Protein AF-A0A822Y299-F1 (afdb_monomer_lite)

Structure (mmCIF, N/CA/C/O backbone):
data_AF-A0A822Y299-F1
#
_entry.id   AF-A0A822Y299-F1
#
loop_
_atom_site.group_PDB
_atom_site.id
_atom_site.type_symbol
_atom_site.label_atom_id
_atom_site.label_alt_id
_atom_site.label_comp_id
_atom_site.label_asym_id
_atom_site.label_entity_id
_atom_site.label_seq_id
_atom_site.pdbx_PDB_ins_code
_atom_site.Cartn_x
_atom_site.Cartn_y
_atom_site.Cartn_z
_atom_site.occupancy
_atom_site.B_iso_or_equiv
_atom_site.auth_seq_id
_atom_site.auth_comp_id
_atom_site.auth_asym_id
_atom_site.auth_atom_id
_atom_site.pdbx_PDB_model_num
ATOM 1 N N . MET A 1 1 ? -22.655 -1.158 0.527 1.00 33.88 1 MET A N 1
ATOM 2 C CA . MET A 1 1 ? -22.658 -0.252 -0.648 1.00 33.88 1 MET A CA 1
ATOM 3 C C . MET A 1 1 ? -21.964 1.097 -0.392 1.00 33.88 1 MET A C 1
ATOM 5 O O . MET A 1 1 ? -21.467 1.670 -1.349 1.00 33.88 1 MET A O 1
ATOM 9 N N . ALA A 1 2 ? -21.810 1.560 0.860 1.00 32.66 2 ALA A N 1
ATOM 10 C CA . ALA A 1 2 ? -21.099 2.809 1.194 1.00 32.66 2 ALA A CA 1
ATOM 11 C C . ALA A 1 2 ? -19.558 2.769 1.014 1.00 32.66 2 ALA A C 1
ATOM 13 O O . ALA A 1 2 ? -18.939 3.785 0.718 1.00 32.66 2 ALA A O 1
ATOM 14 N N . THR A 1 3 ? -18.919 1.599 1.113 1.00 37.28 3 THR A N 1
ATOM 15 C CA . THR A 1 3 ? -17.449 1.459 1.011 1.00 37.28 3 THR A CA 1
ATOM 16 C C . THR A 1 3 ? -16.908 1.734 -0.400 1.00 37.28 3 THR A C 1
ATOM 18 O O . THR A 1 3 ? -15.877 2.381 -0.563 1.00 37.28 3 THR A O 1
ATOM 21 N N . ILE A 1 4 ? -17.653 1.328 -1.438 1.00 38.47 4 ILE A N 1
ATOM 22 C CA . ILE A 1 4 ? -17.331 1.634 -2.845 1.00 38.47 4 ILE A CA 1
ATOM 23 C C . ILE A 1 4 ? -17.430 3.148 -3.087 1.00 38.47 4 ILE A C 1
ATOM 25 O O . ILE A 1 4 ? -16.632 3.712 -3.836 1.00 38.47 4 ILE A O 1
ATOM 29 N N . ALA A 1 5 ? -18.364 3.819 -2.401 1.00 43.41 5 ALA A N 1
ATOM 30 C CA . ALA A 1 5 ? -18.584 5.248 -2.543 1.00 43.41 5 ALA A CA 1
ATOM 31 C C . ALA A 1 5 ? -17.395 6.078 -2.032 1.00 43.41 5 ALA A C 1
ATOM 33 O O . ALA A 1 5 ? -17.088 7.088 -2.652 1.00 43.41 5 ALA A O 1
ATOM 34 N N . ILE A 1 6 ? -16.667 5.635 -0.999 1.00 46.59 6 ILE A N 1
ATOM 35 C CA . I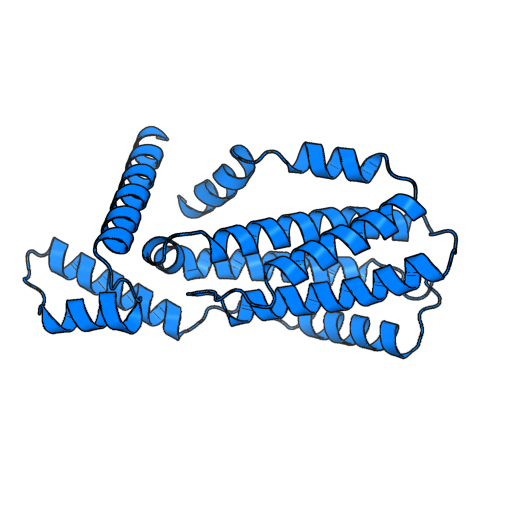LE A 1 6 ? -15.574 6.405 -0.373 1.00 46.59 6 ILE A CA 1
ATOM 36 C C . ILE A 1 6 ? -14.293 6.386 -1.217 1.00 46.59 6 ILE A C 1
ATOM 38 O O . ILE A 1 6 ? -13.671 7.425 -1.428 1.00 46.59 6 ILE A O 1
ATOM 42 N N . PHE A 1 7 ? -13.922 5.242 -1.801 1.00 44.62 7 PHE A N 1
ATOM 43 C CA . PHE A 1 7 ? -12.837 5.247 -2.784 1.00 44.62 7 PHE A CA 1
ATOM 44 C C . PHE A 1 7 ? -13.288 5.821 -4.126 1.00 44.62 7 PHE A C 1
ATOM 46 O O . PHE A 1 7 ? -12.479 6.449 -4.796 1.00 44.62 7 PHE A O 1
ATOM 53 N N . SER A 1 8 ? -14.573 5.726 -4.499 1.00 41.12 8 SER A N 1
ATOM 54 C CA . SER A 1 8 ? -15.101 6.487 -5.641 1.00 41.12 8 SER A CA 1
ATOM 55 C C . SER A 1 8 ? -15.146 7.999 -5.380 1.00 41.12 8 SER A C 1
ATOM 57 O O . SER A 1 8 ? -15.038 8.772 -6.326 1.00 41.12 8 SER A O 1
ATOM 59 N N . SER A 1 9 ? -15.249 8.436 -4.120 1.00 37.16 9 SER A N 1
ATOM 60 C CA . SER A 1 9 ? -15.246 9.844 -3.723 1.00 37.16 9 SER A CA 1
ATOM 61 C C . SER A 1 9 ? -13.827 10.375 -3.537 1.00 37.16 9 SER A C 1
ATOM 63 O O . SER A 1 9 ? -13.599 11.527 -3.873 1.00 37.16 9 SER A O 1
ATOM 65 N N . LEU A 1 10 ? -12.841 9.544 -3.182 1.00 40.41 10 LEU A N 1
ATOM 66 C CA . LEU A 1 10 ? -11.416 9.833 -3.407 1.00 40.41 10 LEU A CA 1
ATOM 67 C C . LEU A 1 10 ? -11.081 9.871 -4.910 1.00 40.41 10 LEU A C 1
ATOM 69 O O . LEU A 1 10 ? -10.371 10.773 -5.342 1.00 40.41 10 LEU A O 1
ATOM 73 N N . ARG A 1 11 ? -11.672 8.981 -5.724 1.00 39.44 11 ARG A N 1
ATOM 74 C CA . ARG A 1 11 ? -11.599 8.987 -7.203 1.00 39.44 11 ARG A CA 1
ATOM 75 C C . ARG A 1 11 ? -12.312 10.193 -7.841 1.00 39.44 11 ARG A C 1
ATOM 77 O O . ARG A 1 11 ? -12.014 10.516 -8.985 1.00 39.44 11 ARG A O 1
ATOM 84 N N . ARG A 1 12 ? -13.258 10.835 -7.133 1.00 35.31 12 ARG A N 1
ATOM 85 C CA . ARG A 1 12 ? -14.007 12.032 -7.579 1.00 35.31 12 ARG A CA 1
ATOM 86 C C . ARG A 1 12 ? -13.480 13.350 -6.991 1.00 35.31 12 ARG A C 1
ATOM 88 O O . ARG A 1 12 ? -13.544 14.352 -7.687 1.00 35.31 12 ARG A O 1
ATOM 95 N N . ARG A 1 13 ? -12.967 13.384 -5.752 1.00 38.78 13 ARG A N 1
ATOM 96 C CA . ARG A 1 13 ? -12.387 14.592 -5.111 1.00 38.78 13 ARG A CA 1
ATOM 97 C C . ARG A 1 13 ? -10.927 14.808 -5.485 1.00 38.78 13 ARG A C 1
ATOM 99 O O . ARG A 1 13 ? -10.455 15.937 -5.493 1.00 38.78 13 ARG A O 1
ATOM 106 N N . ARG A 1 14 ? -10.222 13.740 -5.845 1.00 40.62 14 ARG A N 1
ATOM 107 C CA . ARG A 1 14 ? -8.984 13.807 -6.603 1.00 40.62 14 ARG A CA 1
ATOM 108 C C . ARG A 1 14 ? -9.323 13.245 -7.981 1.00 40.62 14 ARG A C 1
ATOM 110 O O . ARG A 1 14 ? -9.385 12.036 -8.166 1.00 40.62 14 ARG A O 1
ATOM 117 N N . THR A 1 15 ? -9.465 14.126 -8.965 1.00 36.25 15 THR A N 1
ATOM 118 C CA . THR A 1 15 ? -9.305 13.818 -10.395 1.00 36.25 15 THR A CA 1
ATOM 119 C C . THR A 1 15 ? -7.862 14.092 -10.868 1.00 36.25 15 THR A C 1
ATOM 121 O O . THR A 1 15 ? -7.671 14.914 -11.754 1.00 36.25 15 THR A O 1
ATOM 124 N N . PRO A 1 16 ? -6.810 13.434 -10.338 1.00 46.25 16 PRO A N 1
ATOM 125 C CA . PRO A 1 16 ? -5.462 13.524 -10.870 1.00 46.25 16 PRO A CA 1
ATOM 126 C C . PRO A 1 16 ? -5.235 12.451 -11.930 1.00 46.25 16 PRO A C 1
ATOM 128 O O . PRO A 1 16 ? -4.202 12.475 -12.574 1.00 46.25 16 PRO A O 1
ATOM 131 N N . TYR A 1 17 ? -6.168 11.509 -12.136 1.00 47.16 17 TYR A N 1
ATOM 132 C CA . TYR A 1 17 ? -6.035 10.525 -13.209 1.00 47.16 17 TYR A CA 1
ATOM 133 C C . TYR A 1 17 ? -5.873 11.227 -14.550 1.00 47.16 17 TYR A C 1
ATOM 135 O O . TYR A 1 17 ? -4.985 10.853 -15.292 1.00 47.16 17 TYR A O 1
ATOM 143 N N . SER A 1 18 ? -6.645 12.282 -14.827 1.00 50.59 18 SER A N 1
ATOM 144 C CA . SER A 1 18 ? -6.467 13.061 -16.054 1.00 50.59 18 SER A CA 1
ATOM 145 C C . SER A 1 18 ? -5.127 13.783 -16.090 1.00 50.59 18 SER A C 1
ATOM 147 O O . SER A 1 18 ? -4.445 13.698 -17.094 1.00 50.59 18 SER A O 1
ATOM 149 N N . GLU A 1 19 ? -4.720 14.468 -15.024 1.00 58.03 19 GLU A N 1
ATOM 150 C CA . GLU A 1 19 ? -3.506 15.292 -15.047 1.00 58.03 19 GLU A CA 1
ATOM 151 C C . GLU A 1 19 ? -2.223 14.445 -15.050 1.00 58.03 19 GLU A C 1
ATOM 153 O O . GLU A 1 19 ? -1.332 14.683 -15.857 1.00 58.03 19 GLU A O 1
ATOM 158 N N . ALA A 1 20 ? -2.171 13.382 -14.244 1.00 59.91 20 ALA A N 1
ATOM 159 C CA . ALA A 1 20 ? -1.094 12.396 -14.235 1.00 59.91 20 ALA A CA 1
ATOM 160 C C . ALA A 1 20 ? -1.038 11.605 -15.559 1.00 59.91 20 ALA A C 1
ATOM 162 O O . ALA A 1 20 ? 0.040 11.381 -16.107 1.00 59.91 20 ALA A O 1
ATOM 163 N N . PHE A 1 21 ? -2.189 11.218 -16.122 1.00 59.44 21 PHE A N 1
ATOM 164 C CA . PHE A 1 21 ? -2.244 10.552 -17.427 1.00 59.44 21 PHE A CA 1
ATOM 165 C C . PHE A 1 21 ? -1.806 11.484 -18.561 1.00 59.44 21 PHE A C 1
ATOM 167 O O . PHE A 1 21 ? -0.999 11.090 -19.398 1.00 59.44 21 PHE A O 1
ATOM 174 N N . LEU A 1 22 ? -2.277 12.735 -18.572 1.00 60.56 22 LEU A N 1
ATOM 175 C CA . LEU A 1 22 ? -1.877 13.745 -19.554 1.00 60.56 22 LEU A CA 1
ATOM 176 C C . LEU A 1 22 ? -0.383 14.069 -19.441 1.00 60.56 22 LEU A C 1
ATOM 178 O O . LEU A 1 22 ? 0.287 14.161 -20.468 1.00 60.56 22 LEU A O 1
ATOM 182 N N . ALA A 1 23 ? 0.148 14.161 -18.218 1.00 63.69 23 ALA A N 1
ATOM 183 C CA . ALA A 1 23 ? 1.572 14.349 -17.974 1.00 63.69 23 ALA A CA 1
ATOM 184 C C . ALA A 1 23 ? 2.396 13.187 -18.543 1.00 63.69 23 ALA A C 1
ATOM 186 O O . ALA A 1 23 ? 3.360 13.435 -19.254 1.00 63.69 23 ALA A O 1
ATOM 187 N N . ALA A 1 24 ? 1.996 11.931 -18.316 1.00 62.41 24 ALA A N 1
ATOM 188 C CA . ALA A 1 24 ? 2.729 10.765 -18.813 1.00 62.41 24 ALA A CA 1
ATOM 189 C C . ALA A 1 24 ? 2.621 10.562 -20.336 1.00 62.41 24 ALA A C 1
ATOM 191 O O . ALA A 1 24 ? 3.550 10.050 -20.962 1.00 62.41 24 ALA A O 1
ATOM 192 N N . VAL A 1 25 ? 1.499 10.944 -20.962 1.00 66.88 25 VAL A N 1
ATOM 193 C CA . VAL A 1 25 ? 1.272 10.738 -22.404 1.00 66.88 25 VAL A CA 1
ATOM 194 C C . VAL A 1 25 ? 2.194 11.601 -23.272 1.00 66.88 25 VAL A C 1
ATOM 196 O O . VAL A 1 25 ? 2.596 11.126 -24.335 1.00 66.88 25 VAL A O 1
ATOM 199 N N . GLN A 1 26 ? 2.555 12.804 -22.816 1.00 73.06 26 GLN A N 1
ATOM 200 C CA . GLN A 1 26 ? 3.318 13.803 -23.583 1.00 73.06 26 GLN A CA 1
ATOM 201 C C . GLN A 1 26 ? 4.849 13.668 -23.477 1.00 73.06 26 GLN A C 1
ATOM 203 O O . GLN A 1 26 ? 5.578 14.422 -24.118 1.00 73.06 26 GLN A O 1
ATOM 208 N N . LEU A 1 27 ? 5.358 12.740 -22.662 1.00 76.25 27 LEU A N 1
ATOM 209 C CA . LEU A 1 27 ? 6.798 12.602 -22.425 1.00 76.25 2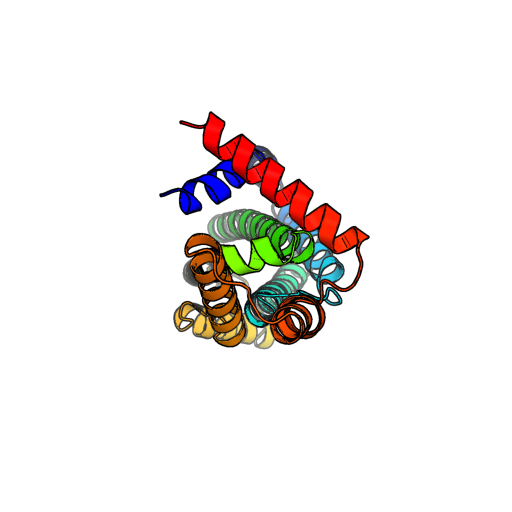7 LEU A CA 1
ATOM 210 C C . LEU A 1 27 ? 7.477 11.777 -23.520 1.00 76.25 27 LEU A C 1
ATOM 212 O O . LEU A 1 27 ? 6.933 10.777 -23.989 1.00 76.25 27 LEU A O 1
ATOM 216 N N . SER A 1 28 ? 8.706 12.168 -23.866 1.00 83.56 28 SER A N 1
ATOM 217 C CA . SER A 1 28 ? 9.631 11.295 -24.593 1.00 83.56 28 SER A CA 1
ATOM 218 C C . SER A 1 28 ? 10.043 10.103 -23.723 1.00 83.56 28 SER A C 1
ATOM 220 O O . SER A 1 28 ? 9.982 10.179 -22.496 1.00 83.56 28 SER A O 1
ATOM 222 N N . ASP A 1 29 ? 10.516 9.020 -24.340 1.00 86.31 29 ASP A N 1
ATOM 223 C CA . ASP A 1 29 ? 10.906 7.788 -23.637 1.00 86.31 29 ASP A CA 1
ATOM 224 C C . ASP A 1 29 ? 11.919 8.047 -22.511 1.00 86.31 29 ASP A C 1
ATOM 226 O O . ASP A 1 29 ? 11.747 7.584 -21.384 1.00 86.31 29 ASP A O 1
ATOM 230 N N . VAL A 1 30 ? 12.940 8.862 -22.793 1.00 86.00 30 VAL A N 1
ATOM 231 C CA . VAL A 1 30 ? 13.976 9.241 -21.819 1.00 86.00 30 VAL A CA 1
ATOM 232 C C . VAL A 1 30 ? 13.380 10.059 -20.672 1.00 86.00 30 VAL A C 1
ATOM 234 O O . VAL A 1 30 ? 13.670 9.796 -19.504 1.00 86.00 30 VAL A O 1
ATOM 237 N N . ALA A 1 31 ? 12.513 11.028 -20.982 1.00 89.25 31 ALA A N 1
ATOM 238 C CA . ALA A 1 31 ? 11.863 11.849 -19.964 1.00 89.25 31 ALA A CA 1
ATOM 239 C C . ALA A 1 31 ? 10.900 11.025 -19.093 1.00 89.25 31 ALA A C 1
ATOM 241 O O . ALA A 1 31 ? 10.815 11.258 -17.888 1.00 89.25 31 ALA A O 1
ATOM 242 N N . LEU A 1 32 ? 10.219 10.033 -19.675 1.00 91.25 32 LEU A N 1
ATOM 243 C CA . LEU A 1 32 ? 9.329 9.121 -18.963 1.00 91.25 32 LEU A CA 1
ATOM 244 C C . LEU A 1 32 ? 10.098 8.250 -17.964 1.00 91.25 32 LEU A C 1
ATOM 246 O O . LEU A 1 32 ? 9.709 8.182 -16.799 1.00 91.25 32 LEU A O 1
ATOM 250 N N . VAL A 1 33 ? 11.198 7.616 -18.389 1.00 93.38 33 VAL A N 1
ATOM 251 C CA . VAL A 1 33 ? 12.043 6.797 -17.500 1.00 93.38 33 VAL A CA 1
ATOM 252 C C . VAL A 1 33 ? 12.622 7.648 -16.369 1.00 93.38 33 VAL A C 1
ATOM 254 O O . VAL A 1 33 ? 12.559 7.249 -15.205 1.00 93.38 33 VAL A O 1
ATOM 257 N N . GLN A 1 34 ? 13.117 8.849 -16.684 1.00 93.19 34 GLN A N 1
ATOM 258 C CA . GLN A 1 34 ? 13.637 9.772 -15.676 1.00 93.19 34 GLN A CA 1
ATOM 259 C C . GLN A 1 34 ? 12.556 10.181 -14.668 1.00 93.19 34 GLN A C 1
ATOM 261 O O . GLN A 1 34 ? 12.800 10.183 -13.461 1.00 93.19 34 GLN A O 1
ATOM 266 N N . MET A 1 35 ? 11.351 10.506 -15.141 1.00 93.56 35 MET A N 1
ATOM 267 C CA . MET A 1 35 ? 10.243 10.886 -14.269 1.00 93.56 35 MET A CA 1
ATOM 268 C C . MET A 1 35 ? 9.802 9.721 -13.374 1.00 93.56 35 MET A C 1
ATOM 270 O O . MET A 1 35 ? 9.590 9.924 -12.180 1.00 93.56 35 MET A O 1
ATOM 274 N N . LEU A 1 36 ? 9.717 8.501 -13.913 1.00 95.44 36 LEU A N 1
ATOM 275 C CA . LEU A 1 36 ? 9.431 7.290 -13.139 1.00 95.44 36 LEU A CA 1
ATOM 276 C C . LEU A 1 36 ? 10.457 7.068 -12.029 1.00 95.44 36 LEU A C 1
ATOM 278 O O . LEU A 1 36 ? 10.073 6.832 -10.884 1.00 95.44 36 LEU A O 1
ATOM 282 N N . PHE A 1 37 ? 11.745 7.192 -12.353 1.00 96.31 37 PHE A N 1
ATOM 283 C CA . PHE A 1 37 ? 12.822 7.078 -11.377 1.00 96.31 37 PHE A CA 1
ATOM 284 C C . PHE A 1 37 ? 12.678 8.116 -10.253 1.00 96.31 37 PHE A C 1
ATOM 286 O O . PHE A 1 37 ? 12.757 7.758 -9.077 1.00 96.31 37 PHE A O 1
ATOM 293 N N . ILE A 1 38 ? 12.419 9.383 -10.594 1.00 95.69 38 ILE A N 1
ATOM 294 C CA . ILE A 1 38 ? 12.256 10.467 -9.613 1.00 95.69 38 ILE A CA 1
ATOM 295 C C . ILE A 1 38 ? 11.045 10.212 -8.709 1.00 95.69 38 ILE A C 1
ATOM 297 O O . ILE A 1 38 ? 11.190 10.183 -7.488 1.00 95.69 38 ILE A O 1
ATOM 301 N N . VAL A 1 39 ? 9.860 9.992 -9.287 1.00 95.81 39 VAL A N 1
ATOM 302 C CA . VAL A 1 39 ? 8.609 9.861 -8.521 1.00 95.81 39 VAL A CA 1
ATOM 303 C C . VAL A 1 39 ? 8.615 8.602 -7.648 1.00 95.81 39 VAL A C 1
ATOM 305 O O . VAL A 1 39 ? 8.113 8.625 -6.523 1.00 95.81 39 VAL A O 1
ATOM 308 N N . ALA A 1 40 ? 9.214 7.504 -8.118 1.00 97.50 40 ALA A N 1
ATOM 309 C CA . ALA A 1 40 ? 9.358 6.287 -7.323 1.00 97.50 40 ALA A CA 1
ATOM 310 C C . ALA A 1 40 ? 10.310 6.482 -6.129 1.00 97.50 40 ALA A C 1
ATOM 312 O O . ALA A 1 40 ? 9.977 6.077 -5.014 1.00 97.50 40 ALA A O 1
ATOM 313 N N . ASN A 1 41 ? 11.453 7.151 -6.323 1.00 97.44 41 ASN A N 1
ATOM 314 C CA . ASN A 1 41 ? 12.365 7.481 -5.223 1.00 97.44 41 ASN A CA 1
ATOM 315 C C . ASN A 1 41 ? 11.741 8.461 -4.222 1.00 97.44 41 ASN A C 1
ATOM 317 O O . ASN A 1 41 ? 11.919 8.298 -3.017 1.00 97.44 41 ASN A O 1
ATOM 321 N N . GLU A 1 42 ? 10.980 9.448 -4.697 1.00 96.69 42 GLU A N 1
ATOM 322 C CA . GLU A 1 42 ? 10.238 10.372 -3.835 1.00 96.69 42 GLU A CA 1
ATOM 323 C C . GLU A 1 42 ? 9.189 9.635 -2.987 1.00 96.69 42 GLU A C 1
ATOM 325 O O . GLU A 1 42 ? 9.017 9.926 -1.802 1.00 96.69 42 GLU A O 1
ATOM 330 N N . LEU A 1 43 ? 8.493 8.649 -3.563 1.00 96.56 43 LEU A N 1
ATOM 331 C CA . LEU A 1 43 ? 7.591 7.776 -2.813 1.00 96.56 43 LEU A CA 1
ATOM 332 C C . LEU A 1 43 ? 8.364 7.022 -1.725 1.00 96.56 43 LEU A C 1
ATOM 334 O O . LEU A 1 43 ? 7.978 7.081 -0.559 1.00 96.56 43 LEU A O 1
ATOM 338 N N . ILE A 1 44 ? 9.464 6.351 -2.071 1.00 97.00 44 ILE A N 1
ATOM 339 C CA . ILE A 1 44 ? 10.251 5.571 -1.104 1.00 97.00 44 ILE A CA 1
ATOM 340 C C . ILE A 1 44 ? 10.759 6.468 0.030 1.00 97.00 44 ILE A C 1
ATOM 342 O O . ILE A 1 44 ? 10.570 6.132 1.198 1.00 97.00 44 ILE A O 1
ATOM 346 N N . SER A 1 45 ? 11.331 7.633 -0.282 1.00 96.00 45 SER A N 1
ATOM 347 C CA . SER A 1 45 ? 11.835 8.569 0.731 1.00 96.00 45 SER A CA 1
ATOM 348 C C . SER A 1 45 ? 10.725 9.116 1.634 1.00 96.00 45 SER A C 1
ATOM 350 O O . SER A 1 45 ? 10.944 9.306 2.830 1.00 96.00 45 SER A O 1
ATOM 352 N N . SER A 1 46 ? 9.516 9.301 1.094 1.00 94.44 46 SER A N 1
ATOM 353 C CA . SER A 1 46 ? 8.350 9.765 1.854 1.00 94.44 46 SER A CA 1
ATOM 354 C C . SER A 1 46 ? 7.847 8.742 2.875 1.00 94.44 46 SER A C 1
ATOM 356 O O . SER A 1 46 ? 7.233 9.147 3.867 1.00 94.44 46 SER A O 1
ATOM 358 N N . PHE A 1 47 ? 8.072 7.439 2.644 1.00 94.81 47 PHE A N 1
ATOM 359 C CA . PHE A 1 47 ? 7.436 6.360 3.413 1.00 94.81 47 PHE A CA 1
ATOM 360 C C . PHE A 1 47 ? 8.379 5.356 4.086 1.00 94.81 47 PHE A C 1
ATOM 362 O O . PHE A 1 47 ? 7.917 4.633 4.966 1.00 94.81 47 PHE A O 1
ATOM 369 N N . SER A 1 48 ? 9.670 5.315 3.755 1.00 86.75 48 SER A N 1
ATOM 370 C CA . SER A 1 48 ? 10.629 4.336 4.302 1.00 86.75 48 SER A CA 1
ATOM 371 C C . SER A 1 48 ? 10.724 4.354 5.834 1.00 86.75 48 SER A C 1
ATOM 373 O O . SER A 1 48 ? 10.803 3.301 6.461 1.00 86.75 48 SER A O 1
ATOM 375 N N . ASN A 1 49 ? 10.631 5.542 6.438 1.00 85.69 49 ASN A N 1
ATOM 376 C CA . ASN A 1 49 ? 10.671 5.747 7.891 1.00 85.69 49 ASN A CA 1
ATOM 377 C C . ASN A 1 49 ? 9.306 6.128 8.493 1.00 85.69 49 ASN A C 1
ATOM 379 O O . ASN A 1 49 ? 9.227 6.530 9.656 1.00 85.69 49 ASN A O 1
ATOM 383 N N . ARG A 1 50 ? 8.215 6.048 7.718 1.00 87.12 50 ARG A N 1
ATOM 384 C CA . ARG A 1 50 ? 6.872 6.363 8.224 1.00 87.12 50 ARG A CA 1
ATOM 385 C C . ARG A 1 50 ? 6.340 5.202 9.053 1.00 87.12 50 ARG A C 1
ATOM 387 O O . ARG A 1 50 ? 6.292 4.059 8.600 1.00 87.12 50 ARG A O 1
ATOM 394 N N . ALA A 1 51 ? 5.851 5.516 10.247 1.00 85.06 51 ALA A N 1
ATOM 395 C CA . ALA A 1 51 ? 5.044 4.584 11.014 1.00 85.06 51 ALA A CA 1
ATOM 396 C C . ALA A 1 51 ? 3.625 4.540 10.434 1.00 85.06 51 ALA A C 1
ATOM 398 O O . ALA A 1 51 ? 2.962 5.570 10.323 1.00 85.06 51 ALA A O 1
ATOM 399 N N . PHE A 1 52 ? 3.152 3.340 10.102 1.00 88.56 52 PHE A N 1
ATOM 400 C CA . PHE A 1 52 ? 1.755 3.109 9.749 1.00 88.56 52 PHE A CA 1
ATOM 401 C C . PHE A 1 52 ? 1.038 2.503 10.963 1.00 88.56 52 PHE A C 1
ATOM 403 O O . PHE A 1 52 ? 1.500 1.473 11.469 1.00 88.56 52 PHE A O 1
ATOM 410 N N . PRO A 1 53 ? -0.049 3.110 11.475 1.00 86.19 53 PRO A N 1
ATOM 411 C CA . PRO A 1 53 ? -0.763 2.557 12.625 1.00 86.19 53 PRO A CA 1
ATOM 412 C C . PRO A 1 53 ? -1.324 1.166 12.301 1.00 86.19 53 PRO A C 1
ATOM 414 O O . PRO A 1 53 ? -1.088 0.241 13.075 1.00 86.19 53 PRO A O 1
ATOM 417 N N . PHE A 1 54 ? -1.906 1.017 11.106 1.00 91.12 54 PHE A N 1
ATOM 418 C CA . PHE A 1 54 ? -2.459 -0.216 10.531 1.00 91.12 54 PHE A CA 1
ATOM 419 C C . PHE A 1 54 ? -1.798 -0.532 9.186 1.00 91.12 54 PHE A C 1
ATOM 421 O O . PHE A 1 54 ? -1.017 0.271 8.677 1.00 91.12 54 PHE A O 1
ATOM 428 N N . GLN A 1 55 ? -2.097 -1.687 8.581 1.00 93.31 55 GLN A N 1
ATOM 429 C CA . GLN A 1 55 ? -1.652 -2.026 7.212 1.00 93.31 55 GLN A CA 1
ATOM 430 C C . GLN A 1 55 ? -0.125 -2.118 7.017 1.00 93.31 55 GLN A C 1
ATOM 432 O O . GLN A 1 55 ? 0.359 -2.183 5.886 1.00 93.31 55 GLN A O 1
ATOM 437 N N . ARG A 1 56 ? 0.663 -2.192 8.099 1.00 93.00 56 ARG A N 1
ATOM 438 C CA . ARG A 1 56 ? 2.142 -2.142 8.071 1.00 93.00 56 ARG A CA 1
ATOM 439 C C . ARG A 1 56 ? 2.761 -3.112 7.071 1.00 93.00 56 ARG A C 1
ATOM 441 O O . ARG A 1 56 ? 3.649 -2.744 6.305 1.00 93.00 56 ARG A O 1
ATOM 448 N N . LYS A 1 57 ? 2.291 -4.363 7.070 1.00 94.00 57 LYS A N 1
ATOM 449 C CA . LYS A 1 57 ? 2.810 -5.409 6.181 1.00 94.00 57 LYS A CA 1
ATOM 450 C C . LYS A 1 57 ? 2.484 -5.125 4.714 1.00 94.00 57 LYS A C 1
ATOM 452 O O . LYS A 1 57 ? 3.357 -5.314 3.869 1.00 94.00 57 LYS A O 1
ATOM 457 N N . ASN A 1 58 ? 1.271 -4.655 4.430 1.00 95.88 58 ASN A N 1
ATOM 458 C CA . ASN A 1 58 ? 0.833 -4.306 3.081 1.00 95.88 58 ASN A CA 1
ATOM 459 C C . ASN A 1 58 ? 1.602 -3.088 2.551 1.00 95.88 58 ASN A C 1
ATOM 461 O O . ASN A 1 58 ? 2.175 -3.166 1.464 1.00 95.88 58 ASN A O 1
ATOM 465 N N . SER A 1 59 ? 1.730 -2.027 3.356 1.00 95.88 59 SER A N 1
ATOM 466 C CA . SER A 1 59 ? 2.525 -0.840 3.020 1.00 95.88 59 SER A CA 1
ATOM 467 C C . SER A 1 59 ? 3.986 -1.192 2.747 1.00 95.88 59 SER A C 1
ATOM 469 O O . SER A 1 59 ? 4.516 -0.840 1.696 1.00 95.88 59 SER A O 1
ATOM 471 N N . ARG A 1 60 ? 4.631 -1.956 3.642 1.00 95.19 60 ARG A N 1
ATOM 472 C CA . ARG A 1 60 ? 6.034 -2.366 3.474 1.00 95.19 60 ARG A CA 1
ATOM 473 C C . ARG A 1 60 ? 6.242 -3.199 2.212 1.00 95.19 60 ARG A C 1
ATOM 475 O O . ARG A 1 60 ? 7.219 -2.997 1.501 1.00 95.19 60 ARG A O 1
ATOM 482 N N . LEU A 1 61 ? 5.332 -4.131 1.928 1.00 95.38 61 LEU A N 1
ATOM 483 C CA . LEU A 1 61 ? 5.426 -4.963 0.732 1.00 95.38 61 LEU A CA 1
ATOM 484 C C . LEU A 1 61 ? 5.233 -4.144 -0.550 1.00 95.38 61 LEU A C 1
ATOM 486 O O . LEU A 1 61 ? 5.886 -4.433 -1.549 1.00 95.38 61 LEU A O 1
ATOM 490 N N . LEU A 1 62 ? 4.347 -3.145 -0.538 1.00 96.81 62 LEU A N 1
ATOM 491 C CA . LEU A 1 62 ? 4.170 -2.242 -1.672 1.00 96.81 62 LEU A CA 1
ATOM 492 C C . LEU A 1 62 ? 5.428 -1.397 -1.900 1.00 96.81 62 LEU A C 1
ATOM 494 O O . LEU A 1 62 ? 5.925 -1.378 -3.021 1.00 96.81 62 LEU A O 1
ATOM 498 N N . ILE A 1 63 ? 5.977 -0.777 -0.848 1.00 96.75 63 ILE A N 1
ATOM 499 C CA . ILE A 1 63 ? 7.213 0.023 -0.921 1.00 96.75 63 ILE A CA 1
ATOM 500 C C . ILE A 1 63 ? 8.362 -0.818 -1.484 1.00 96.75 63 ILE A C 1
ATOM 502 O O . ILE A 1 63 ? 8.993 -0.400 -2.448 1.00 96.75 63 ILE A O 1
ATOM 506 N N . TRP A 1 64 ? 8.553 -2.042 -0.982 1.00 95.56 64 TRP A N 1
ATOM 507 C CA . TRP A 1 64 ? 9.573 -2.960 -1.497 1.00 95.56 64 TRP A CA 1
ATOM 508 C C . TRP A 1 64 ? 9.415 -3.261 -2.998 1.00 95.56 64 TRP A C 1
ATOM 510 O O . TRP A 1 64 ? 10.393 -3.317 -3.738 1.00 95.56 64 TRP A O 1
ATOM 520 N N . LYS A 1 65 ? 8.184 -3.416 -3.501 1.00 96.69 65 LYS A N 1
ATOM 521 C CA . LYS A 1 65 ? 7.964 -3.600 -4.949 1.00 96.69 65 LYS A CA 1
ATOM 522 C C . LYS A 1 65 ? 8.322 -2.350 -5.745 1.00 96.69 65 LYS A C 1
ATOM 524 O O . LYS A 1 65 ? 8.859 -2.467 -6.843 1.00 96.69 65 LYS A O 1
ATOM 529 N N . ILE A 1 66 ? 8.040 -1.165 -5.202 1.00 97.69 66 ILE A N 1
ATOM 530 C CA . ILE A 1 66 ? 8.459 0.096 -5.821 1.00 97.69 66 ILE A CA 1
ATOM 531 C C . ILE A 1 66 ? 9.990 0.206 -5.837 1.00 97.69 66 ILE A C 1
ATOM 533 O O . ILE A 1 66 ? 10.534 0.600 -6.862 1.00 97.69 66 ILE A O 1
ATOM 537 N N . GLU A 1 67 ? 10.694 -0.224 -4.786 1.00 96.94 67 GLU A N 1
ATOM 538 C CA . GLU A 1 67 ? 12.167 -0.293 -4.769 1.00 96.94 67 GLU A CA 1
ATOM 539 C C . GLU A 1 67 ? 12.710 -1.185 -5.895 1.00 96.94 67 GLU A C 1
ATOM 541 O O . GLU A 1 67 ? 13.624 -0.786 -6.614 1.00 96.94 67 GLU A O 1
ATOM 546 N N . VAL A 1 68 ? 12.101 -2.354 -6.130 1.00 96.69 68 VAL A N 1
ATOM 547 C CA . VAL A 1 68 ? 12.472 -3.227 -7.259 1.00 96.69 68 VAL A CA 1
ATOM 548 C C . VAL A 1 68 ? 12.269 -2.520 -8.606 1.00 96.69 68 VAL A C 1
ATOM 550 O O . VAL A 1 68 ? 13.107 -2.642 -9.501 1.00 96.69 68 VAL A O 1
ATOM 553 N N . PHE A 1 69 ? 11.185 -1.756 -8.768 1.00 97.31 69 PHE A N 1
ATOM 554 C CA . PHE A 1 69 ? 10.974 -0.958 -9.977 1.00 97.31 69 PHE A CA 1
ATOM 555 C C . PHE A 1 69 ? 11.980 0.188 -10.124 1.00 97.31 69 PHE A C 1
ATOM 557 O O . PHE A 1 69 ? 12.394 0.462 -11.247 1.00 97.31 69 PHE A O 1
ATOM 564 N N . VAL A 1 70 ? 12.428 0.817 -9.032 1.00 97.06 70 VAL A N 1
ATOM 565 C CA . VAL A 1 70 ? 13.488 1.838 -9.094 1.00 97.06 70 VAL A CA 1
ATOM 566 C C . VAL A 1 70 ? 14.754 1.265 -9.711 1.00 97.06 70 VAL A C 1
ATOM 568 O O . VAL A 1 70 ? 15.309 1.896 -10.605 1.00 97.06 70 VAL A O 1
ATOM 571 N N . VAL A 1 71 ? 15.165 0.057 -9.313 1.00 95.88 71 VAL A N 1
ATOM 572 C CA . 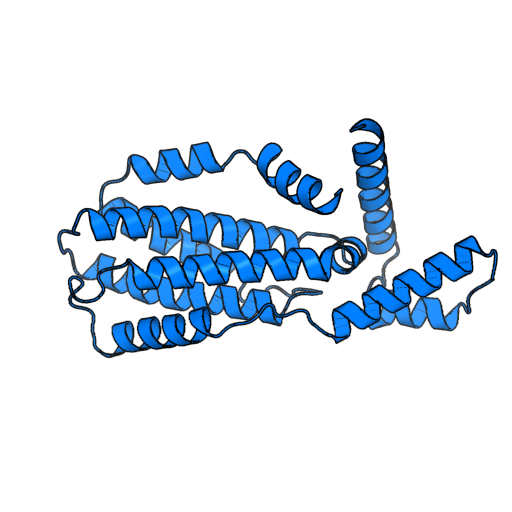VAL A 1 71 ? 16.340 -0.613 -9.897 1.00 95.88 71 VAL A CA 1
ATOM 573 C C . VAL A 1 71 ? 16.170 -0.823 -11.409 1.00 95.88 71 VAL A C 1
ATOM 575 O O . VAL A 1 71 ? 17.110 -0.621 -12.175 1.00 95.88 71 VAL A O 1
ATOM 578 N N . LEU A 1 72 ? 14.964 -1.182 -11.864 1.00 95.19 72 LEU A N 1
ATOM 579 C CA . LEU A 1 72 ? 14.664 -1.277 -13.296 1.00 95.19 72 LEU A CA 1
ATOM 580 C C . LEU A 1 72 ? 14.784 0.089 -13.992 1.00 95.19 72 LEU A C 1
ATOM 582 O O . LEU A 1 72 ? 15.387 0.171 -15.058 1.00 95.19 72 LEU A O 1
ATOM 586 N N . PHE A 1 73 ? 14.213 1.152 -13.425 1.00 95.06 73 PHE A N 1
ATOM 587 C CA . PHE A 1 73 ? 14.257 2.484 -14.037 1.00 95.06 73 PHE A CA 1
ATOM 588 C C . PHE A 1 73 ? 15.673 3.056 -14.087 1.00 95.06 73 PHE A C 1
ATOM 590 O O . PHE A 1 73 ? 16.032 3.681 -15.080 1.00 95.06 73 PHE A O 1
ATOM 597 N N . ASP A 1 74 ? 16.476 2.803 -13.055 1.00 94.19 74 ASP A N 1
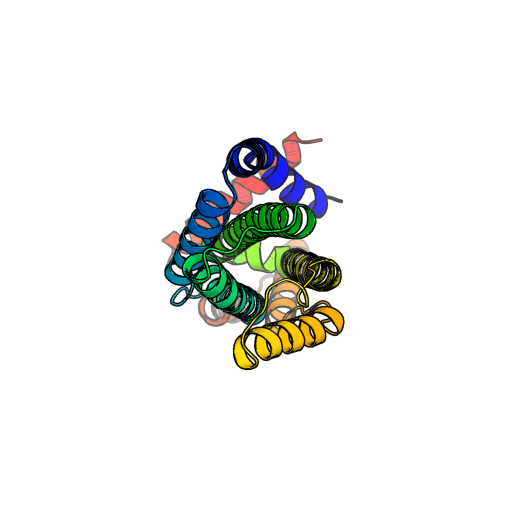ATOM 598 C CA . ASP A 1 74 ? 17.890 3.172 -12.990 1.00 94.19 74 ASP A CA 1
ATOM 599 C C . ASP A 1 74 ? 18.678 2.516 -14.134 1.00 94.19 74 ASP A C 1
ATOM 601 O O . ASP A 1 74 ? 19.332 3.200 -14.919 1.00 94.19 74 ASP A O 1
ATOM 605 N N . PHE A 1 75 ? 18.487 1.205 -14.326 1.00 93.50 75 PHE A N 1
ATOM 606 C CA . PHE A 1 75 ? 19.079 0.469 -15.444 1.00 93.50 75 PHE A CA 1
ATOM 607 C C . PHE A 1 75 ? 18.640 1.023 -16.808 1.00 93.50 75 PHE A C 1
ATOM 609 O O . PHE A 1 75 ? 19.466 1.228 -17.698 1.00 93.50 75 PHE A O 1
ATOM 616 N N . LEU A 1 76 ? 17.338 1.275 -16.993 1.00 92.06 76 LEU A N 1
ATOM 617 C CA . LEU A 1 76 ? 16.814 1.786 -18.262 1.00 92.06 76 LEU A CA 1
ATOM 618 C C . LEU A 1 76 ? 17.342 3.190 -18.571 1.00 92.06 76 LEU A C 1
ATOM 620 O O . LEU A 1 76 ? 17.662 3.465 -19.728 1.00 92.06 76 LEU A O 1
ATOM 624 N N . ARG A 1 77 ? 17.483 4.047 -17.554 1.00 89.31 77 ARG A N 1
ATOM 625 C CA . ARG A 1 77 ? 18.049 5.394 -17.691 1.00 89.31 77 ARG A CA 1
ATOM 626 C C . ARG A 1 77 ? 19.487 5.339 -18.207 1.00 89.31 77 ARG A C 1
ATOM 628 O O . ARG A 1 77 ? 19.825 6.080 -19.126 1.00 89.31 77 ARG A O 1
ATOM 635 N N . ASP A 1 78 ? 20.298 4.443 -17.654 1.00 86.88 78 ASP A N 1
ATOM 636 C CA . ASP A 1 78 ? 21.725 4.351 -17.975 1.00 86.88 78 ASP A CA 1
ATOM 637 C C . ASP A 1 78 ? 21.985 3.604 -19.298 1.00 86.88 78 ASP A C 1
ATOM 639 O O . ASP A 1 78 ? 22.999 3.828 -19.958 1.00 86.88 78 ASP A O 1
ATOM 643 N N . SER A 1 79 ? 21.052 2.746 -19.727 1.00 82.06 79 SER A N 1
ATOM 644 C CA . SER A 1 79 ? 21.190 1.943 -20.951 1.00 82.06 79 SER A CA 1
ATOM 645 C C . SER A 1 79 ? 21.136 2.750 -22.256 1.00 82.06 79 SER A C 1
ATOM 647 O O . SER A 1 79 ? 21.627 2.277 -23.281 1.00 82.06 79 SER A O 1
ATOM 649 N N . GLY A 1 80 ? 20.511 3.937 -22.255 1.00 71.00 80 GLY A N 1
ATOM 650 C CA . GLY A 1 80 ? 20.351 4.788 -23.444 1.00 71.00 80 GLY A CA 1
ATOM 651 C C . GLY A 1 80 ? 19.617 4.134 -24.628 1.00 71.00 80 GLY A C 1
ATOM 652 O O . GLY A 1 80 ? 19.628 4.678 -25.732 1.00 71.00 80 GLY A O 1
ATOM 653 N N . SER A 1 81 ? 19.008 2.959 -24.433 1.00 72.31 81 SER A N 1
ATOM 654 C CA . SER A 1 81 ? 18.403 2.171 -25.507 1.00 72.31 81 SER A CA 1
ATOM 655 C C . SER A 1 81 ? 17.051 2.734 -25.938 1.00 72.31 81 SER A C 1
ATOM 657 O O . SER A 1 81 ? 16.248 3.154 -25.105 1.00 72.31 81 SER A O 1
ATOM 659 N N . THR A 1 82 ? 16.768 2.681 -27.239 1.00 82.25 82 THR A N 1
ATOM 660 C CA . THR A 1 82 ? 15.429 2.957 -27.773 1.00 82.25 82 THR A CA 1
ATOM 661 C C . THR A 1 82 ? 14.448 1.901 -27.274 1.00 82.25 82 THR A C 1
ATOM 663 O O . THR A 1 82 ? 14.671 0.705 -27.483 1.00 82.25 82 THR A O 1
ATOM 666 N N . LEU A 1 83 ? 13.365 2.330 -26.630 1.00 89.12 83 LEU A N 1
ATOM 667 C CA . LEU A 1 83 ? 12.368 1.428 -26.065 1.00 89.12 83 LEU A CA 1
ATOM 668 C C . LEU A 1 83 ? 11.324 1.060 -27.124 1.00 89.12 83 LEU A C 1
ATOM 670 O O . LEU A 1 83 ? 10.924 1.887 -27.942 1.00 89.12 83 LEU A O 1
ATOM 674 N N . SER A 1 84 ? 10.857 -0.190 -27.113 1.00 91.06 84 SER A N 1
ATOM 675 C CA . SER A 1 84 ? 9.739 -0.585 -27.971 1.00 91.06 84 SER A CA 1
ATOM 676 C C . SER A 1 84 ? 8.445 0.084 -27.494 1.00 91.06 84 SER A C 1
ATOM 678 O O . SER A 1 84 ? 8.275 0.372 -26.306 1.00 91.06 84 SER A O 1
ATOM 680 N N . SER A 1 85 ? 7.492 0.305 -28.403 1.00 90.31 85 SER A N 1
ATOM 681 C CA . SER A 1 85 ? 6.208 0.945 -28.070 1.00 90.31 85 SER A CA 1
ATOM 682 C C . SER A 1 85 ? 5.458 0.220 -26.947 1.00 90.31 85 SER A C 1
ATOM 684 O O . SER A 1 85 ? 4.800 0.856 -26.125 1.00 90.31 85 SER A O 1
ATOM 686 N N . THR A 1 86 ? 5.588 -1.109 -26.879 1.00 92.25 86 THR A N 1
ATOM 687 C CA . THR A 1 86 ? 5.014 -1.941 -25.814 1.00 92.25 86 THR A CA 1
ATOM 688 C C . THR A 1 86 ? 5.651 -1.640 -24.459 1.00 92.25 86 THR A C 1
ATOM 690 O O . THR A 1 86 ? 4.935 -1.487 -23.472 1.00 92.25 86 THR A O 1
ATOM 693 N N . VAL A 1 87 ? 6.981 -1.497 -24.397 1.00 92.88 87 VAL A N 1
ATOM 694 C CA . VAL A 1 87 ? 7.682 -1.102 -23.164 1.00 92.88 87 VAL A CA 1
ATOM 695 C C . VAL A 1 87 ? 7.233 0.284 -22.722 1.00 92.88 87 VAL A C 1
ATOM 697 O O . VAL A 1 87 ? 6.880 0.458 -21.559 1.00 92.88 87 VAL A O 1
ATOM 700 N N . VAL A 1 88 ? 7.198 1.254 -23.640 1.00 91.81 88 VAL A N 1
ATOM 701 C CA . VAL A 1 88 ? 6.775 2.630 -23.334 1.00 91.81 88 VAL A CA 1
ATOM 702 C C . VAL A 1 88 ? 5.355 2.651 -22.766 1.00 91.81 88 VAL A C 1
ATOM 704 O O . VAL A 1 88 ? 5.099 3.336 -21.777 1.00 91.81 88 VAL A O 1
ATOM 707 N N . LEU A 1 89 ? 4.438 1.858 -23.329 1.00 91.50 89 LEU A N 1
ATOM 708 C CA . LEU A 1 89 ? 3.083 1.723 -22.798 1.00 91.50 89 LEU A CA 1
ATOM 709 C C . LEU A 1 89 ? 3.082 1.146 -21.372 1.00 91.50 89 LEU A C 1
ATOM 711 O O . LEU A 1 89 ? 2.443 1.713 -20.489 1.00 91.50 89 LEU A O 1
ATOM 715 N N . CYS A 1 90 ? 3.840 0.074 -21.114 1.00 94.38 90 CYS A N 1
ATOM 716 C CA . CYS A 1 90 ? 3.971 -0.488 -19.766 1.00 94.38 90 CYS A CA 1
ATOM 717 C C . CYS A 1 90 ? 4.563 0.516 -18.763 1.00 94.38 90 CYS A C 1
ATOM 719 O O . CYS A 1 90 ? 4.139 0.548 -17.610 1.00 94.38 90 CYS A O 1
ATOM 721 N N . LEU A 1 91 ? 5.520 1.348 -19.185 1.00 93.50 91 LEU A N 1
ATOM 722 C CA . LEU A 1 91 ? 6.100 2.402 -18.351 1.00 93.50 91 LEU A CA 1
ATOM 723 C C . LEU A 1 91 ? 5.074 3.498 -18.014 1.00 93.50 91 LEU A C 1
ATOM 725 O O . LEU A 1 91 ? 5.014 3.945 -16.868 1.00 93.50 91 LEU A O 1
ATOM 729 N N . LYS A 1 92 ? 4.216 3.889 -18.965 1.00 91.81 92 LYS A N 1
ATOM 730 C CA . LYS A 1 92 ? 3.106 4.826 -18.705 1.00 91.81 92 LYS A CA 1
ATOM 731 C C . LYS A 1 92 ? 2.114 4.260 -17.685 1.00 91.81 92 LYS A C 1
ATOM 733 O O . LYS A 1 92 ? 1.714 4.966 -16.763 1.00 91.81 92 LYS A O 1
ATOM 738 N N . GLU A 1 93 ? 1.775 2.977 -17.783 1.00 92.31 93 GLU A N 1
ATOM 739 C CA . GLU A 1 93 ? 0.921 2.314 -16.787 1.00 92.31 93 GLU A CA 1
ATOM 740 C C . GLU A 1 93 ? 1.597 2.208 -15.409 1.00 92.31 93 GLU A C 1
ATOM 742 O O . GLU A 1 93 ? 0.958 2.432 -14.376 1.00 92.31 93 GLU A O 1
ATOM 747 N N . LEU A 1 94 ? 2.909 1.943 -15.371 1.00 94.75 94 LEU A N 1
ATOM 748 C CA . LEU A 1 94 ? 3.687 1.954 -14.129 1.00 94.75 94 LEU A CA 1
ATOM 749 C C . LEU A 1 94 ? 3.675 3.330 -13.455 1.00 94.75 94 LEU A C 1
ATOM 751 O O . LEU A 1 94 ? 3.591 3.397 -12.230 1.00 94.75 94 LEU A O 1
ATOM 755 N N . TYR A 1 95 ? 3.681 4.422 -14.221 1.00 93.25 95 TYR A N 1
ATOM 756 C CA . TYR A 1 95 ? 3.568 5.772 -13.665 1.00 93.25 95 TYR A CA 1
ATOM 757 C C . TYR A 1 95 ? 2.240 5.959 -12.917 1.00 93.25 95 TYR A C 1
ATOM 759 O O . TYR A 1 95 ? 2.222 6.390 -11.760 1.00 93.25 95 TYR A O 1
ATOM 767 N N . LEU A 1 96 ? 1.124 5.543 -13.526 1.00 90.31 96 LEU A N 1
ATOM 768 C CA . LEU A 1 96 ? -0.196 5.577 -12.884 1.00 90.31 96 LEU A CA 1
ATOM 769 C C . LEU A 1 96 ? -0.260 4.662 -11.657 1.00 90.31 96 LEU A C 1
ATOM 771 O O . LEU A 1 96 ? -0.945 4.969 -10.676 1.00 90.31 96 LEU A O 1
ATOM 775 N N . LEU A 1 97 ? 0.421 3.517 -11.704 1.00 94.50 97 LEU A N 1
ATOM 776 C CA . LEU A 1 97 ? 0.511 2.590 -10.581 1.00 94.50 97 LEU A CA 1
ATOM 777 C C . LEU A 1 97 ? 1.262 3.209 -9.398 1.00 94.50 97 LEU A C 1
ATOM 779 O O . LEU A 1 97 ? 0.779 3.132 -8.267 1.00 94.50 97 LEU A O 1
ATOM 783 N N . ILE A 1 98 ? 2.402 3.860 -9.642 1.00 95.62 98 ILE A N 1
ATOM 784 C CA . ILE A 1 98 ? 3.184 4.550 -8.605 1.00 95.62 98 ILE A CA 1
ATOM 785 C C . ILE A 1 98 ? 2.363 5.692 -8.003 1.00 95.62 98 ILE A C 1
ATOM 787 O O . ILE A 1 98 ? 2.302 5.821 -6.781 1.00 95.62 98 ILE A O 1
ATOM 791 N N . TYR A 1 99 ? 1.660 6.467 -8.831 1.00 92.94 99 TYR A N 1
ATOM 792 C CA . TYR A 1 99 ? 0.797 7.548 -8.356 1.00 92.94 99 TYR A CA 1
ATOM 793 C C . TYR A 1 99 ? -0.299 7.046 -7.400 1.00 92.94 99 TYR A C 1
ATOM 795 O O . TYR A 1 99 ? -0.515 7.592 -6.311 1.00 92.94 99 TYR A O 1
ATOM 803 N N . ARG A 1 100 ? -0.984 5.961 -7.774 1.00 93.69 100 ARG A N 1
ATOM 804 C CA . ARG A 1 100 ? -1.989 5.323 -6.913 1.00 93.69 100 ARG A CA 1
ATOM 805 C C . ARG A 1 100 ? -1.391 4.718 -5.655 1.00 93.69 100 ARG A C 1
ATOM 807 O O . ARG A 1 100 ? -1.996 4.829 -4.593 1.00 93.69 100 ARG A O 1
ATOM 814 N N . SER A 1 101 ? -0.209 4.121 -5.771 1.00 95.75 101 SER A N 1
ATOM 815 C CA . SER A 1 101 ? 0.537 3.588 -4.631 1.00 95.75 101 SER A CA 1
ATOM 816 C C . SER A 1 101 ? 0.838 4.698 -3.627 1.00 95.75 101 SER A C 1
ATOM 818 O O . SER A 1 101 ? 0.531 4.544 -2.447 1.00 95.75 101 SER A O 1
ATOM 820 N N . LYS A 1 102 ? 1.334 5.852 -4.097 1.00 94.94 102 LYS A N 1
ATOM 821 C CA . LYS A 1 102 ? 1.557 7.043 -3.266 1.00 94.94 102 LYS A CA 1
ATOM 822 C C . LYS A 1 102 ? 0.260 7.486 -2.595 1.00 94.94 102 LYS A C 1
ATOM 824 O O . LYS A 1 102 ? 0.232 7.642 -1.384 1.00 94.94 102 LYS A O 1
ATOM 829 N N . THR A 1 103 ? -0.826 7.597 -3.361 1.00 91.88 103 THR A N 1
ATOM 830 C CA . THR A 1 103 ? -2.137 8.018 -2.840 1.00 91.88 103 THR A CA 1
ATOM 831 C C . THR A 1 103 ? -2.650 7.086 -1.737 1.00 91.88 103 THR A C 1
ATOM 833 O O . THR A 1 103 ? -3.150 7.562 -0.719 1.00 91.88 103 THR A O 1
ATOM 836 N N . LEU A 1 104 ? -2.517 5.767 -1.912 1.00 93.94 104 LEU A N 1
ATOM 837 C CA . LEU A 1 104 ? -2.932 4.783 -0.912 1.00 93.94 104 LEU A CA 1
ATOM 838 C C . LEU A 1 104 ? -2.059 4.850 0.350 1.00 93.94 104 LEU A C 1
ATOM 840 O O . LEU A 1 104 ? -2.586 4.796 1.461 1.00 93.94 104 LEU A O 1
ATOM 844 N N . LEU A 1 105 ? -0.740 4.994 0.194 1.00 94.94 105 LEU A N 1
ATOM 845 C CA . LEU A 1 105 ? 0.192 5.139 1.315 1.00 94.94 105 LEU A CA 1
ATOM 846 C C . LEU A 1 105 ? -0.029 6.456 2.074 1.00 94.94 105 LEU A C 1
ATOM 848 O O . LEU A 1 105 ? -0.082 6.444 3.304 1.00 94.94 105 LEU A O 1
ATOM 852 N N . ASP A 1 106 ? -0.236 7.568 1.365 1.00 92.25 106 ASP A N 1
ATOM 853 C CA . ASP A 1 106 ? -0.603 8.861 1.951 1.00 92.25 106 ASP A CA 1
ATOM 854 C C . ASP A 1 106 ? -1.869 8.709 2.791 1.00 92.25 106 ASP A C 1
ATOM 856 O O . ASP A 1 106 ? -1.858 9.037 3.975 1.00 92.25 106 ASP A O 1
ATOM 860 N N . TYR A 1 107 ? -2.916 8.107 2.222 1.00 89.88 107 TYR A N 1
ATOM 861 C CA . TYR A 1 107 ? -4.163 7.844 2.932 1.00 89.88 107 TYR A CA 1
ATOM 862 C C . TYR A 1 107 ? -3.940 7.016 4.206 1.00 89.88 107 TYR A C 1
ATOM 864 O O . TYR A 1 107 ? -4.425 7.394 5.270 1.00 89.88 107 TYR A O 1
ATOM 872 N N . CYS A 1 108 ? -3.157 5.936 4.142 1.00 91.38 108 CYS A N 1
ATOM 873 C CA . CYS A 1 108 ? -2.863 5.101 5.313 1.00 91.38 108 CYS A CA 1
ATOM 874 C C . CYS A 1 108 ? -2.012 5.811 6.378 1.00 91.38 108 CYS A C 1
ATOM 876 O O . CYS A 1 108 ? -2.064 5.439 7.546 1.00 91.38 108 CYS A O 1
ATOM 878 N N . SER A 1 109 ? -1.194 6.787 5.981 1.00 89.31 109 SER A N 1
ATOM 879 C CA . SER A 1 109 ? -0.287 7.501 6.890 1.00 89.31 109 SER A CA 1
ATOM 880 C C . SER A 1 109 ? -0.898 8.760 7.510 1.00 89.31 109 SER A C 1
ATOM 882 O O . SER A 1 109 ? -0.479 9.159 8.593 1.00 89.31 109 SER A O 1
ATOM 884 N N . GLN A 1 110 ? -1.863 9.384 6.831 1.00 85.38 110 GLN A N 1
ATOM 885 C CA . GLN A 1 110 ? -2.460 10.665 7.225 1.00 85.38 110 GLN A CA 1
ATOM 886 C C . GLN A 1 110 ? -3.863 10.518 7.823 1.00 85.38 110 GLN A C 1
ATOM 888 O O . GLN A 1 110 ? -4.332 11.440 8.484 1.00 85.38 110 GLN A O 1
ATOM 893 N N . SER A 1 111 ? -4.546 9.394 7.586 1.00 82.94 111 SER A N 1
ATOM 894 C CA . SER A 1 111 ? -5.885 9.178 8.137 1.00 82.94 111 SER A CA 1
ATOM 895 C C . SER A 1 111 ? -5.847 8.918 9.638 1.00 82.94 111 SER A C 1
ATOM 897 O O . SER A 1 111 ? -4.891 8.362 10.182 1.00 82.94 111 SER A O 1
ATOM 899 N N . ILE A 1 112 ? -6.949 9.272 10.287 1.00 86.75 112 ILE A N 1
ATOM 900 C CA . ILE A 1 112 ? -7.184 8.985 11.696 1.00 86.75 112 ILE A CA 1
ATOM 901 C C . ILE A 1 112 ? -7.345 7.471 11.941 1.00 86.75 112 ILE A C 1
ATOM 903 O O . ILE A 1 112 ? -7.719 6.698 11.049 1.00 86.75 112 ILE A O 1
ATOM 907 N N . ARG A 1 113 ? -7.037 7.023 13.154 1.00 90.62 113 ARG A N 1
ATOM 908 C CA . ARG A 1 113 ? -6.869 5.610 13.503 1.00 90.62 113 ARG A CA 1
ATOM 909 C C . ARG A 1 113 ? -8.187 4.853 13.520 1.00 90.62 113 ARG A C 1
ATOM 911 O O . ARG A 1 113 ? -8.247 3.759 12.960 1.00 90.62 113 ARG A O 1
ATOM 918 N N . LEU A 1 114 ? -9.240 5.418 14.105 1.00 90.06 114 LEU A N 1
ATOM 919 C CA . LEU A 1 114 ? -10.548 4.760 14.143 1.00 90.06 114 LEU A CA 1
ATOM 920 C C . LEU A 1 114 ? -11.099 4.557 12.735 1.00 90.06 114 LEU A C 1
ATOM 922 O O . LEU A 1 114 ? -11.616 3.489 12.416 1.00 90.06 114 LEU A O 1
ATOM 926 N N . TRP A 1 115 ? -10.918 5.542 11.857 1.00 88.38 115 TRP A N 1
ATOM 927 C CA . TRP A 1 115 ? -11.354 5.421 10.471 1.00 88.38 115 TRP A CA 1
ATOM 928 C C . TRP A 1 115 ? -10.592 4.338 9.706 1.00 88.38 115 TRP A C 1
ATOM 930 O O . TRP A 1 115 ? -11.203 3.511 9.027 1.00 88.38 115 TRP A O 1
ATOM 940 N N . LEU A 1 116 ? -9.262 4.304 9.835 1.00 90.31 116 LEU A N 1
ATOM 941 C CA . LEU A 1 116 ? -8.446 3.255 9.221 1.00 90.31 116 LEU A CA 1
ATOM 942 C C . LEU A 1 116 ? -8.845 1.866 9.717 1.00 90.31 116 LEU A C 1
ATOM 944 O O . LEU A 1 116 ? -8.945 0.945 8.907 1.00 90.31 116 LEU A O 1
ATOM 948 N N . LEU A 1 117 ? -9.130 1.735 11.015 1.00 93.00 117 LEU A N 1
ATOM 949 C CA . LEU A 1 117 ? -9.608 0.492 11.605 1.00 93.00 117 LEU A CA 1
ATOM 950 C C . LEU A 1 117 ? -10.950 0.064 10.999 1.00 93.00 117 LEU A C 1
ATOM 952 O O . LEU A 1 117 ? -11.093 -1.076 10.566 1.00 93.00 117 LEU A O 1
ATOM 956 N N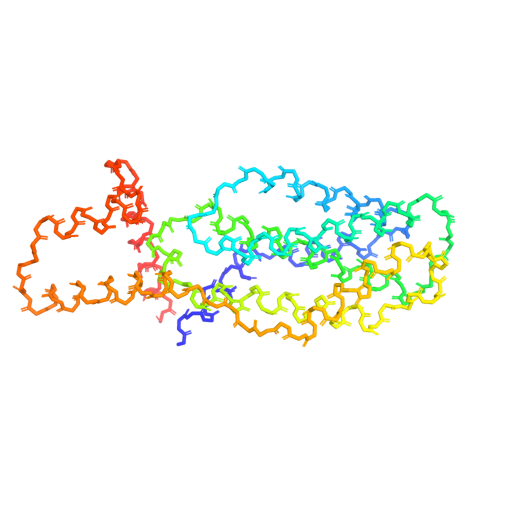 . LEU A 1 118 ? -11.923 0.973 10.899 1.00 89.75 118 LEU A N 1
ATOM 957 C CA . LEU A 1 118 ? -13.232 0.682 10.302 1.00 89.75 118 LEU A CA 1
ATOM 958 C C . LEU A 1 118 ? -13.121 0.258 8.828 1.00 89.75 118 LEU A C 1
ATOM 960 O O . LEU A 1 118 ? -13.867 -0.611 8.374 1.00 89.75 118 LEU A O 1
ATOM 964 N N . GLN A 1 119 ? -12.169 0.834 8.090 1.00 89.31 119 GLN A N 1
ATOM 965 C CA . GLN A 1 119 ? -11.944 0.567 6.667 1.00 89.31 119 GLN A CA 1
ATOM 966 C C . GLN A 1 119 ? -10.908 -0.540 6.394 1.00 89.31 119 GLN A C 1
ATOM 968 O O . GLN A 1 119 ? -10.570 -0.781 5.232 1.00 89.31 119 GLN A O 1
ATOM 973 N N . ASN A 1 120 ? -10.415 -1.238 7.421 1.00 90.50 120 ASN A N 1
ATOM 974 C CA . ASN A 1 120 ? -9.247 -2.120 7.337 1.00 90.50 120 ASN A CA 1
ATOM 975 C C . ASN A 1 120 ? -9.336 -3.172 6.214 1.00 90.50 120 ASN A C 1
ATOM 977 O O . ASN A 1 120 ? -8.444 -3.278 5.364 1.00 90.50 120 ASN A O 1
ATOM 981 N N . SER A 1 121 ? -10.450 -3.905 6.140 1.00 90.50 121 SER A N 1
ATOM 982 C CA . SER A 1 121 ? -10.671 -4.893 5.078 1.00 90.50 121 SER A CA 1
ATOM 983 C C . SER A 1 121 ? -10.733 -4.264 3.679 1.00 90.50 121 SER A C 1
ATOM 985 O O . SER A 1 121 ? -10.247 -4.875 2.727 1.00 90.50 121 SER A O 1
ATOM 987 N N . SER A 1 122 ? -11.301 -3.062 3.533 1.00 90.44 122 SER A N 1
ATOM 988 C CA . SER A 1 122 ? -11.380 -2.376 2.234 1.00 90.44 122 SER A CA 1
ATOM 989 C C . SER A 1 122 ? -10.007 -1.908 1.767 1.00 90.44 122 SER A C 1
ATOM 991 O O . SER A 1 122 ? -9.640 -2.108 0.612 1.00 90.44 122 SER A O 1
ATOM 993 N N . ILE A 1 123 ? -9.224 -1.319 2.673 1.00 93.00 123 ILE A N 1
ATOM 994 C CA . ILE A 1 123 ? -7.865 -0.847 2.387 1.00 93.00 123 ILE A CA 1
ATOM 995 C C . ILE A 1 123 ? -6.969 -2.023 1.987 1.00 93.00 123 ILE A C 1
ATOM 997 O O . ILE A 1 123 ? -6.241 -1.940 0.998 1.00 93.00 123 ILE A O 1
ATOM 1001 N N . SER A 1 124 ? -7.080 -3.146 2.701 1.00 95.12 124 SER A N 1
ATOM 1002 C CA . SER A 1 124 ? -6.403 -4.399 2.345 1.00 95.12 124 SER A CA 1
ATOM 1003 C C . SER A 1 124 ? -6.758 -4.853 0.924 1.00 95.12 124 SER A C 1
ATOM 1005 O O . SER A 1 124 ? -5.885 -5.302 0.180 1.00 95.12 124 SER A O 1
ATOM 1007 N N . GLY A 1 125 ? -8.028 -4.691 0.529 1.00 94.94 125 GLY A N 1
ATOM 1008 C CA . GLY A 1 125 ? -8.503 -4.909 -0.837 1.00 94.94 125 GLY A CA 1
ATOM 1009 C C . GLY A 1 125 ? -7.758 -4.050 -1.857 1.00 94.94 125 GLY A C 1
ATOM 1010 O O . GLY A 1 125 ? -7.217 -4.581 -2.818 1.00 94.94 125 GLY A O 1
ATOM 1011 N N . HIS A 1 126 ? -7.604 -2.751 -1.603 1.00 94.31 126 HIS A N 1
ATOM 1012 C CA . HIS A 1 126 ? -6.880 -1.854 -2.513 1.00 94.31 126 HIS A CA 1
ATOM 1013 C C . HIS A 1 126 ? -5.390 -2.193 -2.659 1.00 94.31 126 HIS A C 1
ATOM 1015 O O . HIS A 1 126 ? -4.839 -2.102 -3.757 1.00 94.31 126 HIS A O 1
ATOM 1021 N N . PHE A 1 127 ? -4.727 -2.637 -1.587 1.00 96.44 127 PHE A N 1
ATOM 1022 C CA . PHE A 1 127 ? -3.365 -3.171 -1.693 1.00 96.44 127 PHE A CA 1
ATOM 1023 C C . PHE A 1 127 ? -3.311 -4.445 -2.540 1.00 96.44 127 PHE A C 1
ATOM 1025 O O . PHE A 1 127 ? -2.359 -4.651 -3.299 1.00 96.44 127 PHE A O 1
ATOM 1032 N N . HIS A 1 128 ? -4.324 -5.303 -2.415 1.00 96.25 128 HIS A N 1
ATOM 1033 C CA . HIS A 1 128 ? -4.441 -6.500 -3.232 1.00 96.25 128 HIS A CA 1
ATOM 1034 C C . HIS A 1 128 ? -4.664 -6.159 -4.712 1.00 96.25 128 HIS A C 1
ATOM 1036 O O . HIS A 1 128 ? -3.980 -6.733 -5.557 1.00 96.25 128 HIS A O 1
ATOM 1042 N N . ASP A 1 129 ? -5.527 -5.189 -5.019 1.00 94.94 129 ASP A N 1
ATOM 1043 C CA . ASP A 1 129 ? -5.782 -4.714 -6.382 1.00 94.94 129 ASP A CA 1
ATOM 1044 C C . ASP A 1 129 ? -4.493 -4.189 -7.030 1.00 94.94 129 ASP A C 1
ATOM 1046 O O . ASP A 1 129 ? -4.093 -4.669 -8.091 1.00 94.94 129 ASP A O 1
ATOM 1050 N N . LEU A 1 130 ? -3.759 -3.301 -6.344 1.00 96.00 130 LEU A N 1
ATOM 1051 C CA . LEU A 1 130 ? -2.456 -2.817 -6.820 1.00 96.00 130 LEU A CA 1
ATOM 1052 C C . LEU A 1 130 ? -1.466 -3.965 -7.044 1.00 96.00 130 LEU A C 1
ATOM 1054 O O . LEU A 1 130 ? -0.706 -3.959 -8.009 1.00 96.00 130 LEU A O 1
ATOM 1058 N N . ASN A 1 131 ? -1.474 -4.983 -6.182 1.00 96.31 131 ASN A N 1
ATOM 1059 C CA . ASN A 1 131 ? -0.639 -6.160 -6.379 1.00 96.31 131 ASN A CA 1
ATOM 1060 C C . ASN A 1 131 ? -1.029 -6.966 -7.635 1.00 96.31 131 ASN A C 1
ATOM 1062 O O . ASN A 1 131 ? -0.136 -7.460 -8.328 1.00 96.31 131 ASN A O 1
ATOM 1066 N N . GLN A 1 132 ? -2.322 -7.101 -7.942 1.00 95.00 132 GLN A N 1
ATOM 1067 C CA . GLN A 1 132 ? -2.777 -7.759 -9.173 1.00 95.00 132 GLN A CA 1
ATOM 1068 C C . GLN A 1 132 ? -2.388 -6.962 -10.417 1.00 95.00 132 GLN A C 1
ATOM 1070 O O . GLN A 1 132 ? -1.978 -7.539 -11.426 1.00 95.00 132 GLN A O 1
ATOM 1075 N N . GLU A 1 133 ? -2.436 -5.636 -10.338 1.00 94.69 133 GLU A N 1
ATOM 1076 C CA . GLU A 1 133 ? -1.966 -4.775 -11.418 1.00 94.69 133 GLU A CA 1
ATOM 1077 C C . GLU A 1 133 ? -0.461 -4.911 -11.652 1.00 94.69 133 GLU A C 1
ATOM 1079 O O . GLU A 1 133 ? -0.043 -5.086 -12.795 1.00 94.69 133 GLU A O 1
ATOM 1084 N N . ILE A 1 134 ? 0.355 -4.940 -10.589 1.00 96.31 134 ILE A N 1
ATOM 1085 C CA . ILE A 1 134 ? 1.796 -5.238 -10.690 1.00 96.31 134 ILE A CA 1
ATOM 1086 C C . ILE A 1 134 ? 2.011 -6.592 -11.376 1.00 96.31 134 ILE A C 1
ATOM 1088 O O . ILE A 1 134 ? 2.830 -6.703 -12.287 1.00 96.31 134 ILE A O 1
ATOM 1092 N N . SER A 1 135 ? 1.271 -7.623 -10.959 1.00 95.62 135 SER A N 1
ATOM 1093 C CA . SER A 1 135 ? 1.346 -8.959 -11.561 1.00 95.62 135 SER A CA 1
ATOM 1094 C C . SER A 1 135 ? 1.033 -8.922 -13.061 1.00 95.62 135 SER A C 1
ATOM 1096 O O . SER A 1 135 ? 1.779 -9.482 -13.863 1.00 95.62 135 SER A O 1
ATOM 1098 N N . THR A 1 136 ? -0.032 -8.218 -13.442 1.00 94.50 136 THR A N 1
ATOM 1099 C CA . THR A 1 136 ? -0.474 -8.072 -14.835 1.00 94.50 136 THR A CA 1
ATOM 1100 C C . THR A 1 136 ? 0.550 -7.302 -15.670 1.00 94.50 136 THR A C 1
ATOM 1102 O O . THR A 1 136 ? 0.901 -7.726 -16.769 1.00 94.50 136 THR A O 1
ATOM 1105 N N . LEU A 1 137 ? 1.109 -6.215 -15.135 1.00 95.50 137 LEU A N 1
ATOM 1106 C CA . LEU A 1 137 ? 2.136 -5.430 -15.820 1.00 95.50 137 LEU A CA 1
ATOM 1107 C C . LEU A 1 137 ? 3.408 -6.242 -16.066 1.00 95.50 137 LEU A C 1
ATOM 1109 O O . LEU A 1 137 ? 3.934 -6.229 -17.174 1.00 95.50 137 LEU A O 1
ATOM 1113 N N . LEU A 1 138 ? 3.872 -7.008 -15.075 1.00 94.75 138 LEU A N 1
ATOM 1114 C CA . LEU A 1 138 ? 5.035 -7.892 -15.230 1.00 94.75 138 LEU A CA 1
ATOM 1115 C C . LEU A 1 138 ? 4.776 -9.075 -16.176 1.00 94.75 138 LEU A C 1
ATOM 1117 O O . LEU A 1 138 ? 5.729 -9.714 -16.636 1.00 94.75 138 LEU A O 1
ATOM 1121 N N . ASP A 1 139 ? 3.509 -9.396 -16.440 1.00 93.25 139 ASP A N 1
ATOM 1122 C CA . ASP A 1 139 ? 3.117 -10.414 -17.409 1.00 93.25 139 ASP A CA 1
ATOM 1123 C C . ASP A 1 139 ? 3.199 -9.912 -18.850 1.00 93.25 139 ASP A C 1
ATOM 1125 O O . ASP A 1 139 ? 3.608 -10.684 -19.721 1.00 93.25 139 ASP A O 1
ATOM 1129 N N . VAL A 1 140 ? 2.863 -8.639 -19.072 1.00 94.12 140 VAL A N 1
ATOM 1130 C CA . VAL A 1 140 ? 2.845 -7.988 -20.392 1.00 94.12 140 VAL A CA 1
ATOM 1131 C C . VAL A 1 140 ? 4.194 -7.353 -20.749 1.00 94.12 140 VAL A C 1
ATOM 1133 O O . VAL A 1 140 ? 4.559 -7.326 -21.922 1.00 94.12 140 VAL A O 1
ATOM 1136 N N . LEU A 1 141 ? 4.960 -6.875 -19.763 1.00 93.75 141 LEU A N 1
ATOM 1137 C CA . LEU A 1 141 ? 6.243 -6.206 -19.983 1.00 93.75 141 LEU A CA 1
ATOM 1138 C C . LEU A 1 141 ? 7.242 -7.152 -20.686 1.00 93.75 141 LEU A C 1
ATOM 1140 O O . LEU A 1 141 ? 7.581 -8.206 -20.128 1.00 93.75 141 LEU A O 1
ATOM 1144 N N . PRO A 1 142 ? 7.771 -6.798 -21.875 1.00 91.50 142 PRO A N 1
ATOM 1145 C CA . PRO A 1 142 ? 8.659 -7.672 -22.633 1.00 91.50 142 PRO A CA 1
ATOM 1146 C C . PRO A 1 142 ? 10.088 -7.658 -22.061 1.00 91.50 142 PRO A C 1
ATOM 1148 O O . PRO A 1 142 ? 11.035 -7.164 -22.665 1.00 91.50 142 PRO A O 1
ATOM 1151 N N . LEU A 1 143 ? 10.279 -8.278 -20.891 1.00 89.00 143 LEU A N 1
ATOM 1152 C CA . LEU A 1 143 ? 11.563 -8.343 -20.168 1.00 89.00 143 LEU A CA 1
ATOM 1153 C C . LEU A 1 143 ? 12.725 -8.929 -20.992 1.00 89.00 143 LEU A C 1
ATOM 1155 O O . LEU A 1 143 ? 13.892 -8.740 -20.651 1.00 89.00 143 LEU A O 1
ATOM 1159 N N . LYS A 1 144 ? 12.423 -9.691 -22.049 1.00 87.00 144 LYS A N 1
ATOM 1160 C CA . LYS A 1 144 ? 13.433 -10.259 -22.951 1.00 87.00 144 LYS A CA 1
ATOM 1161 C C . LYS A 1 144 ? 14.054 -9.206 -23.876 1.00 87.00 144 LYS A C 1
ATOM 1163 O O . LYS A 1 144 ? 15.208 -9.384 -24.239 1.00 87.00 144 LYS A O 1
ATOM 1168 N N . GLU A 1 145 ? 13.324 -8.141 -24.206 1.00 86.69 145 GLU A N 1
ATOM 1169 C CA . GLU A 1 145 ? 13.773 -7.054 -25.092 1.00 86.69 145 GLU A CA 1
ATOM 1170 C C . GLU A 1 145 ? 14.679 -6.048 -24.369 1.00 86.69 145 GLU A C 1
ATOM 1172 O O . GLU A 1 145 ? 15.497 -5.390 -24.997 1.00 86.69 145 GLU A O 1
ATOM 1177 N N . LEU A 1 146 ? 14.574 -5.956 -23.040 1.00 86.94 146 LEU A N 1
ATOM 1178 C CA . LEU A 1 146 ? 15.241 -4.928 -22.234 1.00 86.94 146 LEU A CA 1
ATOM 1179 C C . LEU A 1 146 ? 16.724 -5.202 -21.928 1.00 86.94 146 LEU A C 1
ATOM 1181 O O . LEU A 1 146 ? 17.315 -4.458 -21.157 1.00 86.94 146 LEU A O 1
ATOM 1185 N N . SER A 1 147 ? 17.322 -6.281 -22.451 1.00 87.62 147 SER A N 1
ATOM 1186 C CA . SER A 1 147 ? 18.737 -6.648 -22.218 1.00 87.62 147 SER A CA 1
ATOM 1187 C C . SER A 1 147 ? 19.203 -6.545 -20.750 1.00 87.62 147 SER A C 1
ATOM 1189 O O . SER A 1 147 ? 20.355 -6.225 -20.473 1.00 87.62 147 SER A O 1
ATOM 1191 N N . LEU A 1 148 ? 18.297 -6.825 -19.802 1.00 90.75 148 LEU A N 1
ATOM 1192 C CA . LEU A 1 148 ? 18.537 -6.675 -18.362 1.00 90.75 148 LEU A CA 1
ATOM 1193 C C . LEU A 1 148 ? 19.683 -7.566 -17.882 1.00 90.75 148 LEU A C 1
ATOM 1195 O O . LEU A 1 148 ? 19.780 -8.725 -18.313 1.00 90.75 148 LEU A O 1
ATOM 1199 N N . THR A 1 149 ? 20.451 -7.072 -16.907 1.00 92.00 149 THR A N 1
ATOM 1200 C CA . THR A 1 149 ? 21.414 -7.895 -16.162 1.00 92.00 149 THR A CA 1
ATOM 1201 C C . THR A 1 149 ? 20.711 -9.079 -15.477 1.00 92.00 149 THR A C 1
ATOM 1203 O O . THR A 1 149 ? 19.507 -9.003 -15.185 1.00 92.00 149 THR A O 1
ATOM 1206 N N . PRO A 1 150 ? 21.430 -10.190 -15.217 1.00 92.31 150 PRO A N 1
ATOM 1207 C CA . PRO A 1 150 ? 20.865 -11.353 -14.533 1.00 92.31 150 PRO A CA 1
ATOM 1208 C C . PRO A 1 150 ? 20.181 -10.989 -13.209 1.00 92.31 150 PRO A C 1
ATOM 1210 O O . PRO A 1 150 ? 19.050 -11.414 -12.980 1.00 92.31 150 PRO A O 1
ATOM 1213 N N . ASP A 1 151 ? 20.804 -10.115 -12.417 1.00 92.62 151 ASP A N 1
ATOM 1214 C CA . ASP A 1 151 ? 20.312 -9.716 -11.095 1.00 92.62 151 ASP A CA 1
ATOM 1215 C C . ASP A 1 151 ? 18.994 -8.930 -11.177 1.00 92.62 151 ASP A C 1
ATOM 1217 O O . ASP A 1 151 ? 18.025 -9.240 -10.483 1.00 92.62 151 ASP A O 1
ATOM 1221 N N . VAL A 1 152 ? 18.901 -7.926 -12.059 1.00 93.00 152 VAL A N 1
ATOM 1222 C CA . VAL A 1 152 ? 17.668 -7.128 -12.232 1.00 93.00 152 VAL A CA 1
ATOM 1223 C C . VAL A 1 152 ? 16.530 -8.011 -12.740 1.00 93.00 152 VAL A C 1
ATOM 1225 O O . VAL A 1 152 ? 15.391 -7.929 -12.269 1.00 93.00 152 VAL A O 1
ATOM 1228 N N . ARG A 1 153 ? 16.842 -8.909 -13.678 1.00 94.38 153 ARG A N 1
ATOM 1229 C CA . ARG A 1 153 ? 15.886 -9.884 -14.205 1.00 94.38 153 ARG A CA 1
ATOM 1230 C C . ARG A 1 153 ? 15.377 -10.820 -13.111 1.00 94.38 153 ARG A C 1
ATOM 1232 O O . ARG A 1 153 ? 14.176 -11.090 -13.073 1.00 94.38 153 ARG A O 1
ATOM 1239 N N . GLU A 1 154 ? 16.256 -11.315 -12.245 1.00 94.31 154 GLU A N 1
ATOM 1240 C CA . GLU A 1 154 ? 15.883 -12.198 -11.143 1.00 94.31 154 GLU A CA 1
ATOM 1241 C C . GLU A 1 154 ? 14.944 -11.496 -10.156 1.00 94.31 154 GLU A C 1
ATOM 1243 O O . GLU A 1 154 ? 13.869 -12.030 -9.864 1.00 94.31 154 GLU A O 1
ATOM 1248 N N . HIS A 1 155 ? 15.269 -10.272 -9.725 1.00 93.88 155 HIS A N 1
ATOM 1249 C CA . HIS A 1 155 ? 14.412 -9.496 -8.823 1.00 93.88 155 HIS A CA 1
ATOM 1250 C C . HIS A 1 155 ? 12.991 -9.313 -9.382 1.00 93.88 155 HIS A C 1
ATOM 1252 O O . HIS A 1 155 ? 12.006 -9.577 -8.685 1.00 93.88 155 HIS A O 1
ATOM 1258 N N . LEU A 1 156 ? 12.863 -8.952 -10.664 1.00 95.00 156 LEU A N 1
ATOM 1259 C CA . LEU A 1 156 ? 11.560 -8.800 -11.322 1.00 95.00 156 LEU A CA 1
ATOM 1260 C C . LEU A 1 156 ? 10.801 -10.129 -11.427 1.00 95.00 156 LEU A C 1
ATOM 1262 O O . LEU A 1 156 ? 9.587 -10.175 -11.218 1.00 95.00 156 LEU A O 1
ATOM 1266 N N . GLN A 1 157 ? 11.492 -11.234 -11.720 1.00 93.69 157 GLN A N 1
ATOM 1267 C CA . GLN A 1 157 ? 10.870 -12.558 -11.791 1.00 93.69 157 GLN A CA 1
ATOM 1268 C C . GLN A 1 157 ? 10.401 -13.061 -10.422 1.00 93.69 157 GLN A C 1
ATOM 1270 O O . GLN A 1 157 ? 9.328 -13.667 -10.327 1.00 93.69 157 GLN A O 1
ATOM 1275 N N . LEU A 1 158 ? 11.176 -12.819 -9.364 1.00 94.19 158 LEU A N 1
ATOM 1276 C CA . LEU A 1 158 ? 10.786 -13.138 -7.993 1.00 94.19 158 LEU A CA 1
ATOM 1277 C C . LEU A 1 158 ? 9.562 -12.321 -7.582 1.00 94.19 158 LEU A C 1
ATOM 1279 O O . LEU A 1 158 ? 8.570 -12.903 -7.136 1.00 94.19 158 LEU A O 1
ATOM 1283 N N . MET A 1 159 ? 9.581 -11.009 -7.828 1.00 95.44 159 MET A N 1
ATOM 1284 C CA . MET A 1 159 ? 8.438 -10.129 -7.588 1.00 95.44 159 MET A CA 1
ATOM 1285 C C . MET A 1 159 ? 7.191 -10.606 -8.343 1.00 95.44 159 MET A C 1
ATOM 1287 O O . MET A 1 159 ? 6.124 -10.724 -7.744 1.00 95.44 159 MET A O 1
ATOM 1291 N N . ARG A 1 160 ? 7.323 -10.975 -9.623 1.00 94.62 160 ARG A N 1
ATOM 1292 C CA . ARG A 1 160 ? 6.231 -11.525 -10.443 1.00 94.62 160 ARG A CA 1
ATOM 1293 C C . ARG A 1 160 ? 5.638 -12.800 -9.842 1.00 94.62 160 ARG A C 1
ATOM 1295 O O . ARG A 1 160 ? 4.420 -12.928 -9.729 1.00 94.62 160 ARG A O 1
ATOM 1302 N N . LYS A 1 161 ? 6.481 -13.752 -9.426 1.00 94.19 161 LYS A N 1
ATOM 1303 C CA . LYS A 1 161 ? 6.033 -15.006 -8.789 1.00 94.19 161 LYS A CA 1
ATOM 1304 C C . LYS A 1 161 ? 5.306 -14.743 -7.471 1.00 94.19 161 LYS A C 1
ATOM 1306 O O . LYS A 1 161 ? 4.295 -15.390 -7.201 1.00 94.19 161 LYS A O 1
ATOM 1311 N N . GLN A 1 162 ? 5.815 -13.815 -6.662 1.00 93.31 162 GLN A N 1
ATOM 1312 C CA . GLN A 1 162 ? 5.190 -13.430 -5.400 1.00 93.31 162 GLN A CA 1
ATOM 1313 C C . GLN A 1 162 ? 3.846 -12.736 -5.632 1.00 93.31 162 GLN A C 1
ATOM 1315 O O . GLN A 1 162 ? 2.861 -13.118 -5.005 1.00 93.31 162 GLN A O 1
ATOM 1320 N N . ALA A 1 163 ? 3.779 -11.784 -6.568 1.00 93.25 163 ALA A N 1
ATOM 1321 C CA . ALA A 1 163 ? 2.561 -11.041 -6.876 1.00 93.25 163 ALA A CA 1
ATOM 1322 C C . ALA A 1 163 ? 1.429 -11.964 -7.353 1.00 93.25 163 ALA A C 1
ATOM 1324 O O . ALA A 1 163 ? 0.318 -11.867 -6.838 1.00 93.25 163 ALA A O 1
ATOM 1325 N N . ARG A 1 164 ? 1.735 -12.931 -8.232 1.00 92.88 164 ARG A N 1
ATOM 1326 C CA . ARG A 1 164 ? 0.775 -13.934 -8.734 1.00 92.88 164 ARG A CA 1
ATOM 1327 C C . ARG A 1 164 ? 0.194 -14.844 -7.651 1.00 92.88 164 ARG A C 1
ATOM 1329 O O . ARG A 1 164 ? -0.937 -15.300 -7.767 1.00 92.88 164 ARG A O 1
ATOM 1336 N N . ARG A 1 165 ? 0.987 -15.180 -6.631 1.00 93.31 165 ARG A N 1
ATOM 1337 C CA . ARG A 1 165 ? 0.582 -16.102 -5.553 1.00 93.31 165 ARG A CA 1
ATOM 1338 C C . ARG A 1 165 ? -0.038 -15.387 -4.359 1.00 93.31 165 ARG A C 1
ATOM 1340 O O . ARG A 1 165 ? -0.620 -16.045 -3.497 1.00 93.31 165 ARG A O 1
ATOM 1347 N N . ALA A 1 166 ? 0.137 -14.073 -4.272 1.00 92.19 166 ALA A N 1
ATOM 1348 C CA . ALA A 1 166 ? -0.343 -13.293 -3.151 1.00 92.19 166 ALA A CA 1
ATOM 1349 C C . ALA A 1 166 ? -1.873 -13.331 -3.099 1.00 92.19 166 ALA A C 1
ATOM 1351 O O . ALA A 1 166 ? -2.562 -13.019 -4.068 1.00 92.19 166 ALA A O 1
ATOM 1352 N N . LYS A 1 167 ? -2.396 -13.712 -1.937 1.00 94.50 167 LYS A N 1
ATOM 1353 C CA . LYS A 1 167 ? -3.818 -13.608 -1.606 1.00 94.50 167 LYS A CA 1
ATOM 1354 C C . LYS A 1 167 ? -4.076 -12.267 -0.924 1.00 94.50 167 LYS A C 1
ATOM 1356 O O . LYS A 1 167 ? -3.133 -11.617 -0.469 1.00 94.50 167 LYS A O 1
ATOM 1361 N N . LEU A 1 168 ? -5.343 -11.870 -0.846 1.00 94.56 168 LEU A N 1
ATOM 1362 C CA . LEU A 1 168 ? -5.761 -10.759 0.004 1.00 94.56 168 LEU A CA 1
ATOM 1363 C C . LEU A 1 168 ? -5.226 -10.995 1.424 1.00 94.56 168 LEU A C 1
ATOM 1365 O O . LEU A 1 168 ? -5.469 -12.050 2.012 1.00 94.56 168 LEU A O 1
ATOM 1369 N N . PHE A 1 169 ? -4.470 -10.031 1.943 1.00 96.06 169 PHE A N 1
ATOM 1370 C CA . PHE A 1 169 ? -3.943 -10.072 3.300 1.00 96.06 169 PHE A CA 1
ATOM 1371 C C . PHE A 1 169 ? -4.637 -9.006 4.135 1.00 96.06 169 PHE A C 1
ATOM 1373 O O . PHE A 1 169 ? -4.444 -7.813 3.904 1.00 96.06 169 PHE A O 1
ATOM 1380 N N . VAL A 1 170 ? -5.411 -9.469 5.108 1.00 95.38 170 VAL A N 1
ATOM 1381 C CA . VAL A 1 170 ? -6.031 -8.656 6.148 1.00 95.38 170 VAL A CA 1
ATOM 1382 C C . VAL A 1 170 ? -5.354 -9.037 7.462 1.00 95.38 170 VAL A C 1
ATOM 1384 O O . VAL A 1 170 ? -5.243 -10.225 7.771 1.00 95.38 170 VAL A O 1
ATOM 1387 N N . ASP A 1 171 ? -4.844 -8.054 8.203 1.00 93.62 171 ASP A N 1
ATOM 1388 C CA . ASP A 1 171 ? -4.173 -8.326 9.472 1.00 93.62 171 ASP A CA 1
ATOM 1389 C C . ASP A 1 171 ? -5.198 -8.763 10.528 1.00 93.62 171 ASP A C 1
ATOM 1391 O O . ASP A 1 171 ? -6.157 -8.045 10.814 1.00 93.62 171 ASP A O 1
ATOM 1395 N N . GLN A 1 172 ? -5.009 -9.957 11.092 1.00 93.19 172 GLN A N 1
ATOM 1396 C CA . GLN A 1 172 ? -5.949 -10.521 12.058 1.00 93.19 172 GLN A CA 1
ATOM 1397 C C . GLN A 1 172 ? -5.974 -9.725 13.366 1.00 93.19 172 GLN A C 1
ATOM 1399 O O . GLN A 1 172 ? -7.010 -9.674 14.024 1.00 93.19 172 GLN A O 1
ATOM 1404 N N . HIS A 1 173 ? -4.857 -9.105 13.754 1.00 92.31 173 HIS A N 1
ATOM 1405 C CA . HIS A 1 173 ? -4.829 -8.235 14.923 1.00 92.31 173 HIS A CA 1
ATOM 1406 C C . HIS A 1 173 ? -5.709 -7.005 14.689 1.00 92.31 173 HIS A C 1
ATOM 1408 O O . HIS A 1 173 ? -6.572 -6.709 15.514 1.00 92.31 173 HIS A O 1
ATOM 1414 N N . ASP A 1 174 ? -5.551 -6.361 13.530 1.00 92.81 174 ASP A N 1
ATOM 1415 C CA . ASP A 1 174 ? -6.345 -5.195 13.137 1.00 92.81 174 ASP A CA 1
ATOM 1416 C C . ASP A 1 174 ? -7.842 -5.560 13.033 1.00 92.81 174 ASP A C 1
ATOM 1418 O O . ASP A 1 174 ? -8.700 -4.822 13.510 1.00 92.81 174 ASP A O 1
ATOM 1422 N N . GLU A 1 175 ? -8.189 -6.737 12.499 1.00 93.69 175 GLU A N 1
ATOM 1423 C CA . GLU A 1 175 ? -9.589 -7.192 12.464 1.00 93.69 175 GLU A CA 1
ATOM 1424 C C . GLU A 1 175 ? -10.161 -7.494 13.845 1.00 93.69 175 GLU A C 1
ATOM 1426 O O . GLU A 1 175 ? -11.311 -7.155 14.113 1.00 93.69 175 GLU A O 1
ATOM 1431 N N . ASN A 1 176 ? -9.377 -8.084 14.747 1.00 94.25 176 ASN A N 1
ATOM 1432 C CA . ASN A 1 176 ? -9.831 -8.323 16.113 1.00 94.25 176 ASN A CA 1
ATOM 1433 C C . ASN A 1 176 ? -10.098 -7.000 16.846 1.00 94.25 176 ASN A C 1
ATOM 1435 O O . ASN A 1 176 ? -11.097 -6.891 17.551 1.00 94.25 176 ASN A O 1
ATOM 1439 N N . LEU A 1 177 ? -9.255 -5.979 16.643 1.00 94.69 177 LEU A N 1
ATOM 1440 C CA . LEU A 1 177 ? -9.505 -4.629 17.162 1.00 94.69 177 LEU A CA 1
ATOM 1441 C C . LEU A 1 177 ? -10.796 -4.035 16.594 1.00 94.69 177 LEU A C 1
ATOM 1443 O O . LEU A 1 177 ? -11.564 -3.416 17.327 1.00 94.69 177 LEU A O 1
ATOM 1447 N N . ARG A 1 178 ? -11.060 -4.250 15.302 1.00 94.25 178 ARG A N 1
ATOM 1448 C CA . ARG A 1 178 ? -12.273 -3.771 14.632 1.00 94.25 178 ARG A CA 1
ATOM 1449 C C . ARG A 1 178 ? -13.529 -4.437 15.191 1.00 94.25 178 ARG A C 1
ATOM 1451 O O . ARG A 1 178 ? -14.514 -3.756 15.454 1.00 94.25 178 ARG A O 1
ATOM 1458 N N . LEU A 1 179 ? -13.491 -5.751 15.404 1.00 94.56 179 LEU A N 1
ATOM 1459 C CA . LEU A 1 179 ? -14.592 -6.495 16.021 1.00 94.56 179 LEU A CA 1
ATOM 1460 C C . LEU A 1 179 ? -14.815 -6.079 17.481 1.00 94.56 179 LEU A C 1
ATOM 1462 O O . LEU A 1 179 ? -15.961 -5.922 17.893 1.00 94.56 179 LEU A O 1
ATOM 1466 N N . HIS A 1 180 ? -13.741 -5.835 18.241 1.00 94.62 180 HIS A N 1
ATOM 1467 C CA . HIS A 1 180 ? -13.834 -5.332 19.617 1.00 94.62 180 HIS A CA 1
ATOM 1468 C C . HIS A 1 180 ? -14.478 -3.937 19.650 1.00 94.62 180 HIS A C 1
ATOM 1470 O O . HIS A 1 180 ? -15.398 -3.709 20.432 1.00 94.62 180 HIS A O 1
ATOM 1476 N N . LEU A 1 181 ? -14.110 -3.040 18.728 1.00 94.12 181 LEU A N 1
ATOM 1477 C CA . LEU A 1 181 ? -14.788 -1.746 18.583 1.00 94.12 181 LEU A CA 1
ATOM 1478 C C . LEU A 1 181 ? -16.293 -1.914 18.334 1.00 94.12 181 LEU A C 1
ATOM 1480 O O . LEU A 1 181 ? -17.091 -1.241 18.978 1.00 94.12 181 LEU A O 1
ATOM 1484 N N . TYR A 1 182 ? -16.694 -2.816 17.433 1.00 93.69 182 TYR A N 1
ATOM 1485 C CA . TYR A 1 182 ? -18.117 -3.064 17.179 1.00 93.69 182 TYR A CA 1
ATOM 1486 C C . TYR A 1 182 ? -18.853 -3.605 18.401 1.00 93.69 182 TYR A C 1
ATOM 1488 O O . TYR A 1 182 ? -19.988 -3.201 18.628 1.00 93.69 182 TYR A O 1
ATOM 1496 N N . SER A 1 183 ? -18.215 -4.456 19.209 1.00 93.50 183 SER A N 1
ATOM 1497 C CA . SER A 1 183 ? -18.835 -4.916 20.455 1.00 93.50 183 SER A CA 1
ATOM 1498 C C . SER A 1 183 ? -19.096 -3.763 21.424 1.00 93.50 183 SER A C 1
ATOM 1500 O O . SER A 1 183 ? -20.168 -3.705 22.005 1.00 93.50 183 SER A O 1
ATOM 1502 N N . PHE A 1 184 ? -18.198 -2.775 21.524 1.00 93.25 184 PHE A N 1
ATOM 1503 C CA . PHE A 1 184 ? -18.471 -1.589 22.340 1.00 93.25 184 PHE A CA 1
ATOM 1504 C C . PHE A 1 184 ? -19.653 -0.779 21.821 1.00 93.25 184 PHE A C 1
ATOM 1506 O O . PHE A 1 184 ? -20.471 -0.321 22.612 1.00 93.25 184 PHE A O 1
ATOM 1513 N N . LEU A 1 185 ? -19.758 -0.608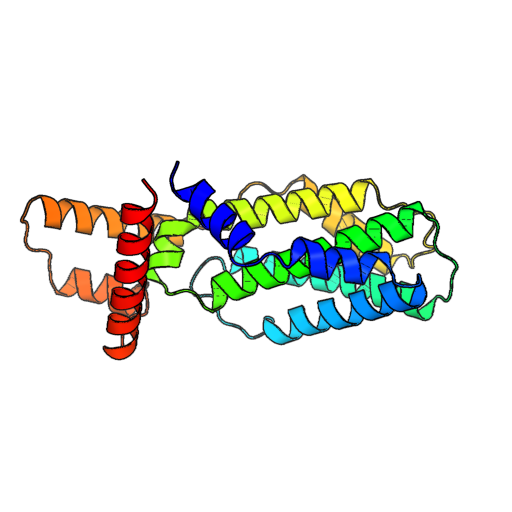 20.503 1.00 91.50 185 LEU A N 1
ATOM 1514 C CA . LEU A 1 185 ? -20.876 0.117 19.900 1.00 91.50 185 LEU A CA 1
ATOM 1515 C C . LEU A 1 185 ? -22.220 -0.579 20.165 1.00 91.50 185 LEU A C 1
ATOM 1517 O O . LEU A 1 185 ? -23.185 0.104 20.494 1.00 91.50 185 LEU A O 1
ATOM 1521 N N . ASP A 1 186 ? -22.262 -1.910 20.093 1.00 93.19 186 ASP A N 1
ATOM 1522 C CA . ASP A 1 186 ? -23.456 -2.711 20.402 1.00 93.19 186 ASP A CA 1
ATOM 1523 C C . ASP A 1 186 ? -23.863 -2.599 21.884 1.00 93.19 186 ASP A C 1
ATOM 1525 O O . ASP A 1 186 ? -25.032 -2.413 22.221 1.00 93.19 186 ASP A O 1
ATOM 1529 N N . GLU A 1 187 ? -22.887 -2.624 22.792 1.00 92.50 187 GLU A N 1
ATOM 1530 C CA . GLU A 1 187 ? -23.112 -2.424 24.228 1.00 92.50 187 GLU A CA 1
ATOM 1531 C C . GLU A 1 187 ? -23.680 -1.028 24.534 1.00 92.50 187 GLU A C 1
ATOM 1533 O O . GLU A 1 187 ? -24.631 -0.898 25.314 1.00 92.50 187 GLU A O 1
ATOM 1538 N N . PHE A 1 188 ? -23.144 0.011 23.883 1.00 89.62 188 PHE A N 1
ATOM 1539 C CA . PHE A 1 188 ? -23.656 1.377 23.999 1.00 89.62 188 PHE A CA 1
ATOM 1540 C C . PHE A 1 188 ? -25.077 1.516 23.445 1.00 89.62 188 PHE A C 1
ATOM 1542 O O . PHE A 1 188 ? -25.907 2.173 24.074 1.00 89.62 188 PHE A O 1
ATOM 1549 N N . GLU A 1 189 ? -25.383 0.887 22.306 1.00 91.94 189 GLU A N 1
ATOM 1550 C CA . GLU A 1 189 ? -26.730 0.879 21.719 1.00 91.94 189 GLU A CA 1
ATOM 1551 C C . GLU A 1 189 ? -27.751 0.228 22.665 1.00 91.94 189 GLU A C 1
ATOM 1553 O O . GLU A 1 189 ? -28.882 0.695 22.800 1.00 91.94 189 GLU A O 1
ATOM 1558 N N . GLN A 1 190 ? -27.324 -0.795 23.405 1.00 92.94 190 GLN A N 1
ATOM 1559 C CA . GLN A 1 190 ? -28.140 -1.482 24.407 1.00 92.94 190 GLN A CA 1
ATOM 1560 C C . GLN A 1 190 ? -28.180 -0.755 25.767 1.00 92.94 190 GLN A C 1
ATOM 1562 O O . GLN A 1 190 ? -28.758 -1.270 26.727 1.00 92.94 190 GLN A O 1
ATOM 1567 N N . GLY A 1 191 ? -27.590 0.443 25.865 1.00 89.12 191 GLY A N 1
ATOM 1568 C CA . GLY A 1 191 ? -27.596 1.286 27.062 1.00 89.12 191 GLY A CA 1
ATOM 1569 C C . GLY A 1 191 ? -26.745 0.751 28.216 1.00 89.12 191 GLY A C 1
ATOM 1570 O O . GLY A 1 191 ? -26.944 1.164 29.362 1.00 89.12 191 GLY A O 1
ATOM 1571 N N . ARG A 1 192 ? -25.822 -0.182 27.949 1.00 88.06 192 ARG A N 1
ATOM 1572 C CA . ARG A 1 192 ? -24.935 -0.749 28.970 1.00 88.06 192 ARG A CA 1
ATOM 1573 C C . ARG A 1 192 ? -23.742 0.169 29.227 1.00 88.06 192 ARG A C 1
ATOM 1575 O O . ARG A 1 192 ? -23.238 0.850 28.337 1.00 88.06 192 ARG A O 1
ATOM 1582 N N . ILE A 1 193 ? -23.301 0.196 30.483 1.00 81.50 193 ILE A N 1
ATOM 1583 C CA . ILE A 1 193 ? -22.117 0.949 30.901 1.00 81.50 193 ILE A CA 1
ATOM 1584 C C . ILE A 1 193 ? -20.916 0.017 30.770 1.00 81.50 193 ILE A C 1
ATOM 1586 O O . ILE A 1 193 ? -20.834 -0.989 31.473 1.00 81.50 193 ILE A O 1
ATOM 1590 N N . LEU A 1 194 ? -20.001 0.363 29.870 1.00 85.12 194 LEU A N 1
ATOM 1591 C CA . LEU A 1 194 ? -18.738 -0.347 29.696 1.00 85.12 194 LEU A CA 1
ATOM 1592 C C . LEU A 1 194 ? -17.753 -0.010 30.817 1.00 85.12 194 LEU A C 1
ATOM 1594 O O . LEU A 1 194 ? -17.768 1.094 31.370 1.00 85.12 194 LEU A O 1
ATOM 1598 N N . ASP A 1 195 ? -16.867 -0.956 31.121 1.00 88.81 195 ASP A N 1
ATOM 1599 C CA . ASP A 1 195 ? -15.791 -0.740 32.080 1.00 88.81 195 ASP A CA 1
ATOM 1600 C C . ASP A 1 195 ? -14.807 0.323 31.564 1.00 88.81 195 ASP A C 1
ATOM 1602 O O . ASP A 1 195 ? -14.278 0.249 30.450 1.00 88.81 195 ASP A O 1
ATOM 1606 N N . ALA A 1 196 ? -14.538 1.325 32.400 1.00 88.31 196 ALA A N 1
ATOM 1607 C CA . ALA A 1 196 ? -13.629 2.414 32.076 1.00 88.31 196 ALA A CA 1
ATOM 1608 C C . ALA A 1 196 ? -12.192 1.918 31.852 1.00 88.31 196 ALA A C 1
ATOM 1610 O O . ALA A 1 196 ? -11.480 2.484 31.018 1.00 88.31 196 ALA A O 1
ATOM 1611 N N . ALA A 1 197 ? -11.768 0.865 32.561 1.00 91.56 197 ALA A N 1
ATOM 1612 C CA . ALA A 1 197 ? -10.444 0.282 32.367 1.00 91.56 197 ALA A CA 1
ATOM 1613 C C . ALA A 1 197 ? -10.331 -0.390 30.990 1.00 91.56 197 ALA A C 1
ATOM 1615 O O . ALA A 1 197 ? -9.346 -0.183 30.283 1.00 91.56 197 ALA A O 1
ATOM 1616 N N . GLU A 1 198 ? -11.368 -1.113 30.561 1.00 91.06 198 GLU A N 1
ATOM 1617 C CA . GLU A 1 198 ? -11.404 -1.750 29.242 1.00 91.06 198 GLU A CA 1
ATOM 1618 C C . GLU A 1 198 ? -11.346 -0.720 28.102 1.00 91.06 198 GLU A C 1
ATOM 1620 O O . GLU A 1 198 ? -10.567 -0.874 27.153 1.00 91.06 198 GLU A O 1
ATOM 1625 N N . LEU A 1 199 ? -12.108 0.373 28.227 1.00 89.94 199 LEU A N 1
ATOM 1626 C CA . LEU A 1 199 ? -12.066 1.489 27.281 1.00 89.94 199 LEU A CA 1
ATOM 1627 C C . LEU A 1 199 ? -10.677 2.143 27.240 1.00 89.94 199 LEU A C 1
ATOM 1629 O O . LEU A 1 199 ? -10.160 2.408 26.152 1.00 89.94 199 LEU A O 1
ATOM 1633 N N . GLN A 1 200 ? -10.037 2.370 28.393 1.00 90.50 200 GLN A N 1
ATOM 1634 C CA . GLN A 1 200 ? -8.674 2.909 28.430 1.00 90.50 200 GLN A CA 1
ATOM 1635 C C . GLN A 1 200 ? -7.683 1.985 27.724 1.00 90.50 200 GLN A C 1
ATOM 1637 O O . GLN A 1 200 ? -6.968 2.438 26.830 1.00 90.50 200 GLN A O 1
ATOM 1642 N N . THR A 1 201 ? -7.673 0.693 28.054 1.00 92.75 201 THR A N 1
ATOM 1643 C CA . THR A 1 201 ? -6.793 -0.280 27.396 1.00 92.75 201 THR A CA 1
ATOM 1644 C C . THR A 1 201 ? -7.016 -0.290 25.882 1.00 92.75 201 THR A C 1
ATOM 1646 O O . THR A 1 201 ? -6.063 -0.301 25.102 1.00 92.75 201 THR A O 1
ATOM 1649 N N . PHE A 1 202 ? -8.266 -0.239 25.421 1.00 93.62 202 PHE A N 1
ATOM 1650 C CA . PHE A 1 202 ? -8.554 -0.247 23.992 1.00 93.62 202 PHE A CA 1
ATOM 1651 C C . PHE A 1 202 ? -8.104 1.038 23.277 1.00 93.62 202 PHE A C 1
ATOM 1653 O O . PHE A 1 202 ? -7.312 0.977 22.332 1.00 93.62 202 PHE A O 1
ATOM 1660 N N . PHE A 1 203 ? -8.577 2.206 23.713 1.00 91.38 203 PHE A N 1
ATOM 1661 C CA . PHE A 1 203 ? -8.324 3.461 23.002 1.00 91.38 203 PHE A CA 1
ATOM 1662 C C . PHE A 1 203 ? -6.894 3.982 23.211 1.00 91.38 203 PHE A C 1
ATOM 1664 O O . PHE A 1 203 ? -6.274 4.467 22.264 1.00 91.38 203 PHE A O 1
ATOM 1671 N N . ILE A 1 204 ? -6.328 3.846 24.412 1.00 90.12 204 ILE A N 1
ATOM 1672 C CA . ILE A 1 204 ? -5.020 4.422 24.757 1.00 90.12 204 ILE A CA 1
ATOM 1673 C C . ILE A 1 204 ? -3.887 3.459 24.401 1.00 90.12 204 ILE A C 1
ATOM 1675 O O . ILE A 1 204 ? -2.934 3.860 23.729 1.00 90.12 204 ILE A O 1
ATOM 1679 N N . GLU A 1 205 ? -3.968 2.196 24.826 1.00 89.25 205 GLU A N 1
ATOM 1680 C CA . GLU A 1 205 ? -2.855 1.251 24.662 1.00 89.25 205 GLU A CA 1
ATOM 1681 C C . GLU A 1 205 ? -2.857 0.601 23.278 1.00 89.25 205 GLU A C 1
ATOM 1683 O O . GLU A 1 205 ? -1.831 0.602 22.596 1.00 89.25 205 GLU A O 1
ATOM 1688 N N . LYS A 1 206 ? -4.006 0.071 22.836 1.00 90.69 206 LYS A N 1
ATOM 1689 C CA . LYS A 1 206 ? -4.092 -0.646 21.553 1.00 90.69 206 LYS A CA 1
ATOM 1690 C C . LYS A 1 206 ? -4.173 0.311 20.366 1.00 90.69 206 LYS A C 1
ATOM 1692 O O . LYS A 1 206 ? -3.437 0.148 19.394 1.00 90.69 206 LYS A O 1
ATOM 1697 N N . LEU A 1 207 ? -5.041 1.323 20.438 1.00 89.25 207 LEU A N 1
ATOM 1698 C CA . LEU A 1 207 ? -5.185 2.305 19.361 1.00 89.25 207 LEU A CA 1
ATOM 1699 C C . LEU A 1 207 ? -4.184 3.453 19.446 1.00 89.25 207 LEU A C 1
ATOM 1701 O O . LEU A 1 207 ? -3.914 4.064 18.417 1.00 89.25 207 LEU A O 1
ATOM 1705 N N . GLY A 1 208 ? -3.581 3.745 20.599 1.00 87.75 208 GLY A N 1
ATOM 1706 C CA . GLY A 1 208 ? -2.629 4.854 20.722 1.00 87.75 208 GLY A CA 1
ATOM 1707 C C . GLY A 1 208 ? -3.281 6.241 20.672 1.00 87.75 208 GLY A C 1
ATOM 1708 O O . GLY A 1 208 ? -2.616 7.209 20.304 1.00 87.75 208 GLY A O 1
ATOM 1709 N N . ILE A 1 209 ? -4.568 6.352 21.009 1.00 87.75 209 ILE A N 1
ATOM 1710 C CA . ILE A 1 209 ? -5.306 7.618 21.130 1.00 87.75 209 ILE A CA 1
ATOM 1711 C C . ILE A 1 209 ? -5.135 8.110 22.571 1.00 87.75 209 ILE A C 1
ATOM 1713 O O . ILE A 1 209 ? -6.001 7.940 23.423 1.00 87.75 209 ILE A O 1
ATOM 1717 N N . GLN A 1 210 ? -3.952 8.650 22.861 1.00 84.69 210 GLN A N 1
ATOM 1718 C CA . GLN A 1 210 ? -3.541 8.987 24.232 1.00 84.69 210 GLN A CA 1
ATOM 1719 C C . GLN A 1 210 ? -3.773 10.463 24.573 1.00 84.69 210 GLN A C 1
ATOM 1721 O O . GLN A 1 210 ? -3.985 10.818 25.729 1.00 84.69 210 GLN A O 1
ATOM 1726 N N . GLU A 1 211 ? -3.742 11.334 23.564 1.00 85.56 211 GLU A N 1
ATOM 1727 C CA . GLU A 1 211 ? -3.874 12.777 23.743 1.00 85.56 211 GLU A CA 1
ATOM 1728 C C . GLU A 1 211 ? -5.299 13.247 23.448 1.00 85.56 211 GLU A C 1
ATOM 1730 O O . GLU A 1 211 ? -5.890 12.886 22.426 1.00 85.56 211 GLU A O 1
ATOM 1735 N N . ALA A 1 212 ? -5.819 14.153 24.282 1.00 85.69 212 ALA A N 1
ATOM 1736 C CA . ALA A 1 212 ? -7.131 14.770 24.072 1.00 85.69 212 ALA A CA 1
ATOM 1737 C C . ALA A 1 212 ? -7.242 15.466 22.704 1.00 85.69 212 ALA A C 1
ATOM 1739 O O . ALA A 1 212 ? -8.310 15.471 22.100 1.00 85.69 212 ALA A O 1
ATOM 1740 N N . LYS A 1 213 ? -6.132 16.013 22.186 1.00 87.31 213 LYS A N 1
ATOM 1741 C CA . LYS A 1 213 ? -6.074 16.604 20.844 1.00 87.31 213 LYS A CA 1
ATOM 1742 C C . LYS A 1 213 ? -6.329 15.563 19.753 1.00 87.31 213 LYS A C 1
ATOM 1744 O O . LYS A 1 213 ? -7.151 15.812 18.882 1.00 87.31 213 LYS A O 1
ATOM 1749 N N . ILE A 1 214 ? -5.659 14.408 19.825 1.00 83.62 214 ILE A N 1
ATOM 1750 C CA . ILE A 1 214 ? -5.837 13.306 18.867 1.00 83.62 214 ILE A CA 1
ATOM 1751 C C . ILE A 1 214 ? -7.280 12.811 18.930 1.00 83.62 214 ILE A C 1
ATOM 1753 O O . ILE A 1 214 ? -7.927 12.712 17.897 1.00 83.62 214 ILE A O 1
ATOM 1757 N N . SER A 1 215 ? -7.806 12.588 20.137 1.00 85.25 215 SER A N 1
ATOM 1758 C CA . SER A 1 215 ? -9.202 12.183 20.335 1.00 85.25 215 SER A CA 1
ATOM 1759 C C . SER A 1 215 ? -10.189 13.174 19.703 1.00 85.25 215 SER A C 1
ATOM 1761 O O . SER A 1 215 ? -11.076 12.773 18.956 1.00 85.25 215 SER A O 1
ATOM 1763 N N . ARG A 1 216 ? -9.992 14.482 19.913 1.00 88.62 216 ARG A N 1
ATOM 1764 C CA . ARG A 1 216 ? -10.859 15.516 19.329 1.00 88.62 216 ARG A CA 1
ATOM 1765 C C . ARG A 1 216 ? -10.806 15.525 17.801 1.00 88.62 216 ARG A C 1
ATOM 1767 O O . ARG A 1 216 ? -11.849 15.578 17.167 1.00 88.62 216 ARG A O 1
ATOM 1774 N N . THR A 1 217 ? -9.612 15.404 17.220 1.00 87.12 217 THR A N 1
ATOM 1775 C CA . THR A 1 217 ? -9.440 15.307 15.762 1.00 87.12 217 THR A CA 1
ATOM 1776 C C . THR A 1 217 ? -10.075 14.038 15.186 1.00 87.12 217 THR A C 1
ATOM 1778 O O . THR A 1 217 ? -10.646 14.091 14.100 1.00 87.12 217 THR A O 1
ATOM 1781 N N . GLU A 1 218 ? -10.007 12.907 15.897 1.00 87.00 218 GLU A N 1
ATOM 1782 C CA . GLU A 1 218 ? -10.689 11.671 15.488 1.00 87.00 218 GLU A CA 1
ATOM 1783 C C . GLU A 1 218 ? -12.212 11.875 15.443 1.00 87.00 218 GLU A C 1
ATOM 1785 O O . GLU A 1 218 ? -12.849 11.501 14.461 1.00 87.00 218 GLU A O 1
ATOM 1790 N N . ILE A 1 219 ? -12.785 12.510 16.474 1.00 86.94 219 ILE A N 1
ATOM 1791 C CA . ILE A 1 219 ? -14.225 12.800 16.561 1.00 86.94 219 ILE A CA 1
ATOM 1792 C C . ILE A 1 219 ? -14.661 13.739 15.431 1.00 86.94 219 ILE A C 1
ATOM 1794 O O . ILE A 1 219 ? -15.551 13.380 14.664 1.00 86.94 219 ILE A O 1
ATOM 1798 N N . GLU A 1 220 ? -14.001 14.891 15.281 1.00 88.38 220 GLU A N 1
ATOM 1799 C CA . GLU A 1 220 ? -14.340 15.906 14.269 1.00 88.38 220 GLU A CA 1
ATOM 1800 C C . GLU A 1 220 ? -14.337 15.318 12.849 1.00 88.38 220 GLU A C 1
ATOM 1802 O O . GLU A 1 220 ? -15.250 15.559 12.059 1.00 88.38 220 GLU A O 1
ATOM 1807 N N . PHE A 1 221 ? -13.338 14.492 12.528 1.00 85.75 221 PHE A N 1
ATOM 1808 C CA . PHE A 1 221 ? -13.247 13.836 11.226 1.00 85.75 221 PHE A CA 1
ATOM 1809 C C . PHE A 1 221 ? -14.382 12.826 11.003 1.00 85.75 221 PHE A C 1
ATOM 1811 O O . PHE A 1 221 ? -14.947 12.764 9.909 1.00 85.75 221 PHE A O 1
ATOM 1818 N N . ILE A 1 222 ? -14.724 12.018 12.015 1.00 85.06 222 ILE A N 1
ATOM 1819 C CA . ILE A 1 222 ? -15.822 11.047 11.906 1.00 85.06 222 ILE A CA 1
ATOM 1820 C C . ILE A 1 222 ? -17.159 11.777 11.735 1.00 85.06 222 ILE A C 1
ATOM 1822 O O . ILE A 1 222 ? -17.936 11.403 10.857 1.00 85.06 222 ILE A O 1
ATOM 1826 N N . GLU A 1 223 ? -17.409 12.832 12.512 1.00 85.94 223 GLU A N 1
ATOM 1827 C CA . GLU A 1 223 ? -18.620 13.656 12.410 1.00 85.94 223 GLU A CA 1
ATOM 1828 C C . GLU A 1 223 ? -18.763 14.284 11.018 1.00 85.94 223 GLU A C 1
ATOM 1830 O O . GLU A 1 223 ? -19.829 14.192 10.402 1.00 85.94 223 GLU A O 1
ATOM 1835 N N . GLU A 1 224 ? -17.680 14.847 10.470 1.00 84.69 224 GLU A N 1
ATOM 1836 C CA . GLU A 1 224 ? -17.671 15.397 9.112 1.00 84.69 224 GLU A CA 1
ATOM 1837 C C . GLU A 1 224 ? -18.014 14.319 8.067 1.00 84.69 224 GLU A C 1
ATOM 1839 O O . GLU A 1 224 ? -18.782 14.554 7.126 1.00 84.69 224 GLU A O 1
ATOM 1844 N N . HIS A 1 225 ? -17.470 13.112 8.228 1.00 77.62 225 HIS A N 1
ATOM 1845 C CA . HIS A 1 225 ? -17.729 11.997 7.323 1.00 77.62 225 HIS A CA 1
ATOM 1846 C C . HIS A 1 225 ? -19.161 11.458 7.412 1.00 77.62 225 HIS A C 1
ATOM 1848 O O . HIS A 1 225 ? -19.733 11.117 6.372 1.00 77.62 225 HIS A O 1
ATOM 1854 N N . ILE A 1 226 ? -19.752 11.391 8.608 1.00 80.94 226 ILE A N 1
ATOM 1855 C CA . ILE A 1 226 ? -21.159 11.008 8.801 1.00 80.94 226 ILE A CA 1
ATOM 1856 C C . ILE A 1 226 ? -22.063 12.034 8.112 1.00 80.94 226 ILE A C 1
ATOM 1858 O O . ILE A 1 226 ? -22.848 11.672 7.236 1.00 80.94 226 ILE A O 1
ATOM 1862 N N . TYR A 1 227 ? -21.864 13.320 8.405 1.00 78.25 227 TYR A N 1
ATOM 1863 C CA . TYR A 1 227 ? -22.653 14.412 7.836 1.00 78.25 227 TYR A CA 1
ATOM 1864 C C . TYR A 1 227 ? -22.614 14.456 6.302 1.00 78.25 227 TYR A C 1
ATOM 1866 O O . TYR A 1 227 ? -23.636 14.644 5.635 1.00 78.25 227 TYR A O 1
ATOM 1874 N N . ASN A 1 228 ? -21.430 14.259 5.718 1.00 76.44 228 ASN A N 1
ATOM 1875 C CA . ASN A 1 228 ? -21.262 14.238 4.267 1.00 76.44 228 ASN A CA 1
ATOM 1876 C C . ASN A 1 228 ? -21.925 13.015 3.610 1.00 76.44 228 ASN A C 1
ATOM 1878 O O . ASN A 1 228 ? -22.372 13.113 2.466 1.00 76.44 228 ASN A O 1
ATOM 1882 N N . ASN A 1 229 ? -21.995 11.875 4.305 1.00 68.12 229 ASN A N 1
ATOM 1883 C CA . ASN A 1 229 ? -22.649 10.670 3.793 1.00 68.12 229 ASN A CA 1
ATOM 1884 C C . ASN A 1 229 ? -24.181 10.752 3.878 1.00 68.12 229 ASN A C 1
ATOM 1886 O O . ASN A 1 229 ? -24.854 10.269 2.971 1.00 68.12 229 ASN A O 1
ATOM 1890 N N . GLU A 1 230 ? -24.737 11.394 4.908 1.00 64.31 230 GLU A N 1
ATOM 1891 C CA . GLU A 1 230 ? -26.190 11.572 5.064 1.00 64.31 230 GLU A CA 1
ATOM 1892 C C . GLU A 1 230 ? -26.796 12.515 4.013 1.00 64.31 230 GLU A C 1
ATOM 1894 O O . GLU A 1 230 ? -27.933 12.329 3.590 1.00 64.31 230 GLU A O 1
ATOM 1899 N N . ARG A 1 231 ? -26.026 13.496 3.525 1.00 53.22 231 ARG A N 1
ATOM 1900 C CA . ARG A 1 231 ? -26.444 14.420 2.451 1.00 53.22 231 ARG A CA 1
ATOM 1901 C C . ARG A 1 231 ? -26.291 13.868 1.033 1.00 53.22 231 ARG A C 1
ATOM 1903 O O . ARG A 1 231 ? -26.686 14.531 0.078 1.00 53.22 231 ARG A O 1
ATOM 1910 N N . GLY A 1 232 ? -25.661 12.705 0.887 1.00 50.06 232 GLY A N 1
ATOM 1911 C CA . GLY A 1 232 ? -25.432 12.045 -0.399 1.00 50.06 232 GLY A CA 1
ATOM 1912 C C . GLY A 1 232 ? -26.544 11.082 -0.835 1.00 50.06 232 GLY A C 1
ATOM 1913 O O . GLY A 1 232 ? -26.345 10.404 -1.845 1.00 50.06 232 GLY A O 1
ATOM 1914 N N . CYS A 1 233 ? -27.649 10.992 -0.081 1.00 40.88 233 CYS A N 1
ATOM 1915 C CA . CYS A 1 233 ? -28.864 10.252 -0.442 1.00 40.88 233 CYS A CA 1
ATOM 1916 C C . CYS A 1 233 ? -29.911 11.172 -1.075 1.00 40.88 233 CYS A C 1
ATOM 1918 O O . CYS A 1 233 ? -30.162 12.257 -0.505 1.00 40.88 233 CYS A O 1
#

Secondary structure (DSSP, 8-state):
-HHHHHHHHHHHH--HHHHHHHHHHT--HHHHHHHHHHHHHHHHHHHTTPPPSS-HHHHHHHHHHHHHHHHHHHHHHHH-PPPPHHHHHHHHHHHHHHHHHHHHHHHHHHS-HHHHHHTHHHHHHHHHHHHHHHHHHHHHS-TTTTT--HHHHHHHHHHHHHHHHPPP---HHHHHHHHHHHHHHHHHHTT----HHHHHIIIIIIS---SHHHHHHHHHHHHHHHHHHHTT-

InterPro domains:
  IPR057623 PUB 12/19-like, N-terminal domain [PF25368] (56-167)

Foldseek 3Di:
DVLVVVVVVVVVVDPCVVVLLVVLVPDDPLRLLVVLLVLLVVLLVVPVPADFLPCVVLLVLLNVVSVLVNVVSVLLNVVPDDDDPQQSVLSSVSSVLSVVSSVLSCCRRVDAQLVCLLCQQVSLVSSLVSLVSLLVSLVSNPPVVSPDDPVSVVSSVVSNVCSVPDDRDGDPLSNVLSVVVVVVVVCVVVVHDDDPVVVCCNCCVSRVVPDPVSVVVNVVVVVVVVVVVVVVD

Radius of gyration: 20.98 Å; chains: 1; bounding box: 51×33×60 Å

pLDDT: mean 85.68, std 15.69, range [32.66, 97.69]

Sequence (233 aa):
MATIAIFSSLRRRRTPYSEAFLAAVQLSDVALVQMLFIVANELISSFSNRAFPFQRKNSRLLIWKIEVFVVLFDFLRDSGSTLSSTVVLCLKELYLLIYRSKTLLDYCSQSIRLWLLLQNSSISGHFHDLNQEISTLLDVLPLKELSLTPDVREHLQLMRKQARRAKLFVDQHDENLRLHLYSFLDEFEQGRILDAAELQTFFIEKLGIQEAKISRTEIEFIEEHIYNNERGC

Organism: Nelumbo nucifera (NCBI:txid4432)